Protein AF-X0ZCB0-F1 (afdb_monomer_lite)

Organism: NCBI:txid412755

pLDDT: mean 88.47, std 12.62, range [29.09, 98.62]

Structure (mmCIF, N/CA/C/O backbone):
data_AF-X0ZCB0-F1
#
_entry.id   AF-X0ZCB0-F1
#
loop_
_atom_site.group_PDB
_atom_site.id
_atom_site.type_symbol
_atom_site.label_atom_id
_atom_site.label_alt_id
_atom_site.label_comp_id
_atom_site.label_asym_id
_atom_site.label_entity_id
_atom_site.label_seq_id
_atom_site.pdbx_PDB_ins_code
_atom_site.Cartn_x
_atom_site.Cartn_y
_atom_site.Cartn_z
_atom_site.occupancy
_atom_site.B_iso_or_equiv
_atom_site.auth_seq_id
_atom_site.auth_comp_id
_atom_site.auth_asym_id
_atom_site.auth_atom_id
_atom_site.pdbx_PDB_model_num
ATOM 1 N N . ILE A 1 1 ? 33.841 8.230 -31.606 1.00 39.94 1 ILE A N 1
ATOM 2 C CA . ILE A 1 1 ? 32.464 7.698 -31.726 1.00 39.94 1 ILE A CA 1
ATOM 3 C C . ILE A 1 1 ? 32.276 6.811 -30.509 1.00 39.94 1 ILE A C 1
ATOM 5 O O . ILE A 1 1 ? 32.693 5.666 -30.517 1.00 39.94 1 ILE A O 1
ATOM 9 N N . PHE A 1 2 ? 31.880 7.430 -29.397 1.00 29.09 2 PHE A N 1
ATOM 10 C CA . PHE A 1 2 ? 31.634 6.731 -28.142 1.00 29.09 2 PHE A CA 1
ATOM 11 C C . PHE A 1 2 ? 30.199 6.195 -28.183 1.00 29.09 2 PHE A C 1
ATOM 13 O O . PHE A 1 2 ? 29.272 6.990 -28.336 1.00 29.09 2 PHE A O 1
ATOM 20 N N . ASP A 1 3 ? 30.027 4.885 -28.021 1.00 36.03 3 ASP A N 1
ATOM 21 C CA . ASP A 1 3 ? 28.736 4.211 -27.827 1.00 36.03 3 ASP A CA 1
ATOM 22 C C . ASP A 1 3 ? 28.142 4.541 -26.443 1.00 36.03 3 ASP A C 1
ATOM 24 O O . ASP A 1 3 ? 28.006 3.697 -25.560 1.00 36.03 3 ASP A O 1
ATOM 28 N N . PHE A 1 4 ? 27.778 5.808 -26.237 1.00 33.62 4 PHE A N 1
ATOM 29 C CA . PHE A 1 4 ? 27.155 6.311 -25.007 1.00 33.62 4 PHE A CA 1
ATOM 30 C C . PHE A 1 4 ? 25.646 6.027 -24.899 1.00 33.62 4 PHE A C 1
ATOM 32 O O . PHE A 1 4 ? 24.976 6.617 -24.057 1.00 33.62 4 PHE A O 1
ATOM 39 N N . LEU A 1 5 ? 25.076 5.130 -25.709 1.00 41.03 5 LEU A N 1
ATOM 40 C CA . LEU A 1 5 ? 23.630 4.862 -25.697 1.00 41.03 5 LEU A CA 1
ATOM 41 C C . LEU A 1 5 ? 23.271 3.387 -25.478 1.00 41.03 5 LEU A C 1
ATOM 43 O O . LEU A 1 5 ? 22.225 2.920 -25.924 1.00 41.03 5 LEU A O 1
ATOM 47 N N . ASN A 1 6 ? 24.057 2.687 -24.656 1.00 43.66 6 ASN A N 1
ATOM 48 C CA . ASN A 1 6 ? 23.500 1.641 -23.794 1.00 43.66 6 ASN A CA 1
ATOM 49 C C . ASN A 1 6 ? 22.683 2.318 -22.684 1.00 43.66 6 ASN A C 1
ATOM 51 O O . ASN A 1 6 ? 23.087 2.392 -21.525 1.00 43.66 6 ASN A O 1
ATOM 55 N N . VAL A 1 7 ? 21.532 2.870 -23.065 1.00 52.59 7 VAL A N 1
ATOM 56 C CA . VAL A 1 7 ? 20.532 3.409 -22.144 1.00 52.59 7 VAL A CA 1
ATOM 57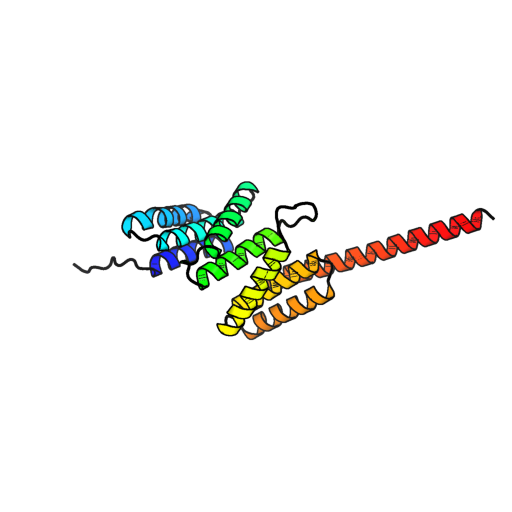 C C . VAL A 1 7 ? 19.879 2.201 -21.459 1.00 52.59 7 VAL A C 1
ATOM 59 O O . VAL A 1 7 ? 18.836 1.708 -21.873 1.00 52.59 7 VAL A O 1
ATOM 62 N N . GLY A 1 8 ? 20.609 1.618 -20.505 1.00 64.00 8 GLY A N 1
ATOM 63 C CA . GLY A 1 8 ? 20.270 0.364 -19.839 1.00 64.00 8 GLY A CA 1
ATOM 64 C C . GLY A 1 8 ? 19.096 0.492 -18.857 1.00 64.00 8 GLY A C 1
ATOM 65 O O . GLY A 1 8 ? 18.429 1.529 -18.813 1.00 64.00 8 GLY A O 1
ATOM 66 N N . PRO A 1 9 ? 18.868 -0.535 -18.014 1.00 68.12 9 PRO A N 1
ATOM 67 C CA . PRO A 1 9 ? 17.813 -0.556 -16.989 1.00 68.12 9 PRO A CA 1
ATOM 68 C C . PRO A 1 9 ? 17.713 0.732 -16.151 1.00 68.12 9 PRO A C 1
ATOM 70 O O . PRO A 1 9 ? 16.615 1.185 -15.841 1.00 68.12 9 PRO A O 1
ATOM 73 N N . ALA A 1 10 ? 18.849 1.396 -15.911 1.00 80.62 10 ALA A N 1
ATOM 74 C CA . ALA A 1 10 ? 18.939 2.652 -15.172 1.00 80.62 10 ALA A CA 1
ATOM 75 C C . ALA A 1 10 ? 18.070 3.797 -15.733 1.00 80.62 10 ALA A C 1
ATOM 77 O O . ALA A 1 10 ? 17.582 4.615 -14.958 1.00 80.62 10 ALA A O 1
ATOM 78 N N . HIS A 1 11 ? 17.845 3.876 -17.051 1.00 83.12 11 HIS A N 1
ATOM 79 C CA . HIS A 1 11 ? 16.983 4.923 -17.629 1.00 83.12 11 HIS A CA 1
ATOM 80 C C . HIS A 1 11 ? 15.511 4.693 -17.310 1.00 83.12 11 HIS A C 1
ATOM 82 O O . HIS A 1 11 ? 14.779 5.630 -17.001 1.00 83.12 11 HIS A O 1
ATOM 88 N N . PHE A 1 12 ? 15.087 3.430 -17.330 1.00 82.81 12 PHE A N 1
ATOM 89 C CA . PHE A 1 12 ? 13.731 3.046 -16.958 1.00 82.81 12 PHE A CA 1
ATOM 90 C C . PHE A 1 12 ? 13.485 3.288 -15.470 1.00 82.81 12 PHE A C 1
ATOM 92 O O . PHE A 1 12 ? 12.463 3.873 -15.110 1.00 82.81 12 PHE A O 1
ATOM 99 N N . ASP A 1 13 ? 14.446 2.909 -14.622 1.00 82.69 13 ASP A N 1
ATOM 100 C CA . ASP A 1 13 ? 14.399 3.180 -13.184 1.00 82.69 13 ASP A CA 1
ATOM 101 C C . ASP A 1 13 ? 14.341 4.692 -12.906 1.00 82.69 13 ASP A C 1
ATOM 103 O O . ASP A 1 13 ? 13.541 5.142 -12.083 1.00 82.69 13 ASP A O 1
ATOM 107 N N . ALA A 1 14 ? 15.126 5.495 -13.635 1.00 88.81 14 ALA A N 1
ATOM 108 C CA . ALA A 1 14 ? 15.127 6.949 -13.504 1.00 88.81 14 ALA A CA 1
ATOM 109 C C . ALA A 1 14 ? 13.779 7.569 -13.900 1.00 88.81 14 ALA A C 1
ATOM 111 O O . ALA A 1 14 ? 13.227 8.367 -13.140 1.00 88.81 14 ALA A O 1
ATOM 112 N N . LEU A 1 15 ? 13.214 7.193 -15.053 1.00 88.44 15 LEU A N 1
ATOM 113 C CA . LEU A 1 15 ? 11.910 7.695 -15.499 1.00 88.44 15 LEU A CA 1
ATOM 114 C C . LEU A 1 15 ? 10.782 7.287 -14.547 1.00 88.44 15 LEU A C 1
ATOM 116 O O . LEU A 1 15 ? 9.947 8.122 -14.195 1.00 88.44 15 LEU A O 1
ATOM 120 N N . LEU A 1 16 ? 10.777 6.035 -14.082 1.00 87.81 16 LEU A N 1
ATOM 121 C CA . LEU A 1 16 ? 9.817 5.571 -13.083 1.00 87.81 16 LEU A CA 1
ATOM 122 C C . LEU A 1 16 ? 9.949 6.375 -11.782 1.00 87.81 16 LEU A C 1
ATOM 124 O O . LEU A 1 16 ? 8.949 6.876 -11.266 1.00 87.81 16 LEU A O 1
ATOM 128 N N . GLY A 1 17 ? 11.174 6.561 -11.284 1.00 87.12 17 GLY A N 1
ATOM 129 C CA . GLY A 1 17 ? 11.448 7.354 -10.087 1.00 87.12 17 GLY A CA 1
ATOM 130 C C . GLY A 1 17 ? 10.999 8.812 -10.220 1.00 87.12 17 GLY A C 1
ATOM 131 O O . GLY A 1 17 ? 10.418 9.368 -9.283 1.00 87.12 17 GLY A O 1
ATOM 132 N N . LEU A 1 18 ? 11.194 9.423 -11.394 1.00 90.69 18 LEU A N 1
ATOM 133 C CA . LEU A 1 18 ? 10.714 10.773 -11.695 1.00 90.69 18 LEU A CA 1
ATOM 134 C C . LEU A 1 18 ? 9.188 10.849 -11.695 1.00 90.69 18 LEU A C 1
ATOM 136 O O . LEU A 1 18 ? 8.637 11.786 -11.122 1.00 90.69 18 LEU A O 1
ATOM 140 N N . ILE A 1 19 ? 8.498 9.874 -12.291 1.00 90.81 19 ILE A N 1
ATOM 141 C CA . ILE A 1 19 ? 7.029 9.827 -12.306 1.00 90.81 19 ILE A CA 1
ATOM 142 C C . ILE A 1 19 ? 6.480 9.703 -10.886 1.00 90.81 19 ILE A C 1
ATOM 144 O O . ILE A 1 19 ? 5.627 10.505 -10.502 1.00 90.81 19 ILE A O 1
ATOM 148 N N . VAL A 1 20 ? 6.997 8.753 -10.101 1.00 87.81 20 VAL A N 1
ATOM 149 C CA . VAL A 1 20 ? 6.594 8.551 -8.700 1.00 87.81 20 VAL A CA 1
ATOM 150 C C . VAL A 1 20 ? 6.813 9.834 -7.900 1.00 87.81 20 VAL A C 1
ATOM 152 O O . VAL A 1 20 ? 5.877 10.346 -7.292 1.00 87.81 20 VAL A O 1
ATOM 155 N N . SER A 1 21 ? 7.999 10.438 -8.011 1.00 88.31 21 SER A N 1
ATOM 156 C CA . SER A 1 21 ? 8.316 11.698 -7.330 1.00 88.31 21 SER A CA 1
ATOM 157 C C . SER A 1 21 ? 7.391 12.838 -7.767 1.00 88.31 21 SER A C 1
ATOM 159 O O . SER A 1 21 ? 6.893 13.600 -6.943 1.00 88.31 21 SER A O 1
ATOM 161 N N . CYS A 1 22 ? 7.130 12.981 -9.068 1.00 89.56 22 CYS A N 1
ATOM 162 C CA . CYS A 1 22 ? 6.216 13.996 -9.584 1.00 89.56 22 CYS A CA 1
ATOM 163 C C . CYS A 1 22 ? 4.804 13.835 -9.013 1.00 89.56 22 CYS A C 1
ATOM 165 O O . CYS A 1 22 ? 4.173 14.839 -8.686 1.00 89.56 22 CYS A O 1
ATOM 167 N N . ILE A 1 23 ? 4.321 12.602 -8.869 1.00 87.44 23 ILE A N 1
ATOM 168 C CA . ILE A 1 23 ? 3.016 12.305 -8.273 1.00 87.44 23 ILE A CA 1
ATOM 169 C C . ILE A 1 23 ? 3.018 12.655 -6.782 1.00 87.44 23 ILE A C 1
ATOM 171 O O . ILE A 1 23 ? 2.164 13.431 -6.347 1.00 87.44 23 ILE A O 1
ATOM 175 N N . ASP A 1 24 ? 4.018 12.190 -6.032 1.00 82.00 24 ASP A N 1
ATOM 176 C CA . ASP A 1 24 ? 4.146 12.432 -4.590 1.00 82.00 24 ASP A CA 1
ATOM 177 C C . ASP A 1 24 ? 4.235 13.929 -4.255 1.00 82.00 24 ASP A C 1
ATOM 179 O O . ASP A 1 24 ? 3.618 14.411 -3.302 1.00 82.00 24 ASP A O 1
ATOM 183 N N . PHE A 1 25 ? 4.938 14.700 -5.090 1.00 86.44 25 PHE A N 1
ATOM 184 C CA . PHE A 1 25 ? 5.071 16.152 -4.948 1.00 86.44 25 PHE A CA 1
ATOM 185 C C . PHE A 1 25 ? 3.994 16.957 -5.692 1.00 86.44 25 PHE A C 1
ATOM 187 O O . PHE A 1 25 ? 4.103 18.183 -5.770 1.00 86.44 25 PHE A O 1
ATOM 194 N N . LYS A 1 26 ? 2.958 16.308 -6.245 1.00 85.38 26 LYS A N 1
ATOM 195 C CA . LYS A 1 26 ? 1.852 16.945 -6.991 1.00 85.38 26 LYS A CA 1
ATOM 196 C C . LYS A 1 26 ? 2.309 17.828 -8.171 1.00 85.38 26 LYS A C 1
ATOM 198 O O . LYS A 1 26 ? 1.632 18.784 -8.546 1.00 85.38 26 LYS A O 1
ATOM 203 N N . LYS A 1 27 ? 3.447 17.504 -8.790 1.00 85.38 27 LYS A N 1
ATOM 204 C CA . LYS A 1 27 ? 4.012 18.176 -9.973 1.00 85.38 27 LYS A CA 1
ATOM 205 C C . LYS A 1 27 ? 3.544 17.475 -11.249 1.00 85.38 27 LYS A C 1
ATOM 207 O O . LYS A 1 27 ? 4.235 16.621 -11.798 1.00 85.38 27 LYS A O 1
ATOM 212 N N . THR A 1 28 ? 2.359 17.835 -11.734 1.00 81.00 28 THR A N 1
ATOM 213 C CA . THR A 1 28 ? 1.653 17.068 -12.776 1.00 81.00 28 THR A CA 1
ATOM 214 C C . THR A 1 28 ? 2.086 17.350 -14.216 1.00 81.00 28 THR A C 1
ATOM 216 O O . THR A 1 28 ? 1.836 16.524 -15.093 1.00 81.00 28 THR A O 1
ATOM 219 N N . SER A 1 29 ? 2.762 18.472 -14.483 1.00 85.00 29 SER A N 1
ATOM 220 C CA . SER A 1 29 ? 3.011 18.958 -15.851 1.00 85.00 29 SER A CA 1
ATOM 221 C C . SER A 1 29 ? 3.910 18.059 -16.706 1.00 85.00 29 SER A C 1
ATOM 223 O O . SER A 1 29 ? 3.808 18.102 -17.927 1.00 85.00 29 SER A O 1
ATOM 225 N N . LYS A 1 30 ? 4.763 17.228 -16.091 1.00 87.38 30 LYS A N 1
ATOM 226 C CA . LYS A 1 30 ? 5.727 16.368 -16.807 1.00 87.38 30 LYS A CA 1
ATOM 227 C C . LYS A 1 30 ? 5.379 14.879 -16.816 1.00 87.38 30 LYS A C 1
ATOM 229 O O . LYS A 1 30 ? 5.999 14.124 -17.556 1.00 87.38 30 LYS A O 1
ATOM 234 N N . ILE A 1 31 ? 4.378 14.447 -16.044 1.00 90.75 31 ILE A N 1
ATOM 235 C CA . ILE A 1 31 ? 4.067 13.015 -15.881 1.00 90.75 31 ILE A CA 1
ATOM 236 C C . ILE A 1 31 ? 3.703 12.375 -17.223 1.00 90.75 31 ILE A C 1
ATOM 238 O O . ILE A 1 31 ? 4.210 11.309 -17.551 1.00 90.75 31 ILE A O 1
ATOM 242 N N . ARG A 1 32 ? 2.870 13.048 -18.027 1.00 89.25 32 ARG A N 1
ATOM 243 C CA . ARG A 1 32 ? 2.476 12.551 -19.355 1.00 89.25 32 ARG A CA 1
ATOM 244 C C . ARG A 1 32 ? 3.666 12.429 -20.300 1.00 89.25 32 ARG A C 1
ATOM 246 O O . ARG A 1 32 ? 3.757 11.447 -21.022 1.00 89.25 32 ARG A O 1
ATOM 253 N N . THR A 1 33 ? 4.590 13.389 -20.266 1.00 92.00 33 THR A N 1
ATOM 254 C CA . THR A 1 33 ? 5.820 13.337 -21.064 1.00 92.00 33 THR A CA 1
ATOM 255 C C . THR A 1 33 ? 6.648 12.107 -20.706 1.00 92.00 33 THR A C 1
ATOM 257 O O . THR A 1 33 ? 7.019 11.354 -21.599 1.00 92.00 33 THR A O 1
ATOM 260 N N . TYR A 1 34 ? 6.872 11.857 -19.413 1.00 92.06 34 TYR A N 1
ATOM 261 C CA . TYR A 1 34 ? 7.646 10.698 -18.959 1.00 92.06 34 TYR A CA 1
ATOM 262 C C . TYR A 1 34 ? 6.937 9.362 -19.218 1.00 92.06 34 TYR A C 1
ATOM 264 O O . TYR A 1 34 ? 7.590 8.388 -19.582 1.00 92.06 34 TYR A O 1
ATOM 272 N N . LEU A 1 35 ? 5.608 9.306 -19.082 1.00 90.81 35 LEU A N 1
ATOM 273 C CA . LEU A 1 35 ? 4.823 8.117 -19.431 1.00 90.81 35 LEU A CA 1
ATOM 274 C C . LEU A 1 35 ? 4.915 7.799 -20.924 1.00 90.81 35 LEU A C 1
ATOM 276 O O . LEU A 1 35 ? 5.165 6.651 -21.277 1.00 90.81 35 LEU A O 1
ATOM 280 N N . ASN A 1 36 ? 4.770 8.810 -21.785 1.00 91.00 36 ASN A N 1
ATOM 281 C CA . ASN A 1 36 ? 4.911 8.642 -23.230 1.00 91.00 36 ASN A CA 1
ATOM 282 C C . ASN A 1 36 ? 6.329 8.197 -23.600 1.00 91.00 36 ASN A C 1
ATOM 284 O O . ASN A 1 36 ? 6.507 7.398 -24.515 1.00 91.00 36 ASN A O 1
ATOM 288 N N . GLU A 1 37 ? 7.350 8.702 -22.907 1.00 90.00 37 GLU A N 1
ATOM 289 C CA . GLU A 1 37 ? 8.721 8.240 -23.110 1.00 90.00 37 GLU A CA 1
ATOM 290 C C . GLU A 1 37 ? 8.852 6.755 -22.744 1.00 90.00 37 GLU A C 1
ATOM 292 O O . GLU A 1 37 ? 9.282 5.970 -23.586 1.00 90.00 37 GLU A O 1
ATOM 297 N N . LEU A 1 38 ? 8.389 6.348 -21.554 1.00 88.00 38 LEU A N 1
ATOM 298 C CA . LEU A 1 38 ? 8.389 4.945 -21.117 1.00 88.00 38 LEU A CA 1
ATOM 299 C C . LEU A 1 38 ? 7.639 4.011 -22.076 1.00 88.00 38 LEU A C 1
ATOM 301 O O . LEU A 1 38 ? 8.108 2.904 -22.325 1.00 88.00 38 LEU A O 1
ATOM 305 N N . GLU A 1 39 ? 6.504 4.446 -22.622 1.00 89.62 39 GLU A N 1
ATOM 306 C CA . GLU A 1 39 ? 5.685 3.655 -23.550 1.00 89.62 39 GLU A CA 1
ATOM 307 C C . GLU A 1 39 ? 6.404 3.353 -24.868 1.00 89.62 39 GLU A C 1
ATOM 309 O O . GLU A 1 39 ? 6.255 2.271 -25.433 1.00 89.62 39 GLU A O 1
ATOM 314 N N . ASN A 1 40 ? 7.215 4.297 -25.349 1.00 86.69 40 ASN A N 1
ATOM 315 C CA . ASN A 1 40 ? 7.888 4.195 -26.643 1.00 86.69 40 ASN A CA 1
ATOM 316 C C . ASN A 1 40 ? 9.275 3.538 -26.558 1.00 86.69 40 ASN A C 1
ATOM 318 O O . ASN A 1 40 ? 9.882 3.229 -27.586 1.00 86.69 40 ASN A O 1
ATOM 322 N N . LEU A 1 41 ? 9.803 3.305 -25.354 1.00 81.00 41 LEU A N 1
ATOM 323 C CA . LEU A 1 41 ? 11.110 2.673 -25.168 1.00 81.00 41 LEU A CA 1
ATOM 324 C C . LEU A 1 41 ? 11.164 1.188 -25.583 1.00 81.00 41 LEU A C 1
ATOM 326 O O . LEU A 1 41 ? 12.154 0.818 -26.213 1.00 81.00 41 LEU A O 1
ATOM 330 N N . PRO A 1 42 ? 10.166 0.318 -25.317 1.00 71.75 42 PRO A N 1
ATOM 331 C CA . PRO A 1 42 ? 10.225 -1.098 -25.696 1.00 71.75 42 PRO A CA 1
ATOM 332 C C . PRO A 1 42 ? 10.454 -1.341 -27.194 1.00 71.75 42 PRO A C 1
ATOM 334 O O . PRO A 1 42 ? 11.155 -2.289 -27.546 1.00 71.75 42 PRO A O 1
ATOM 337 N N . GLN A 1 43 ? 9.956 -0.454 -28.069 1.00 68.25 43 GLN A N 1
ATOM 338 C CA . GLN A 1 43 ? 10.194 -0.514 -29.521 1.00 68.25 43 GLN A CA 1
ATOM 339 C C . GLN A 1 43 ? 11.686 -0.442 -29.884 1.00 68.25 43 GLN A C 1
ATOM 341 O O . GLN A 1 43 ? 12.084 -0.901 -30.950 1.00 68.25 43 GLN A O 1
ATOM 346 N N . LYS A 1 44 ? 12.518 0.113 -28.998 1.00 61.69 44 LYS A N 1
ATOM 347 C CA . LYS A 1 44 ? 13.960 0.285 -29.205 1.00 61.69 44 LYS A CA 1
ATOM 348 C C . LYS A 1 44 ? 14.805 -0.866 -28.650 1.00 61.69 44 LYS A C 1
ATOM 350 O O . LYS A 1 44 ? 15.973 -0.961 -29.009 1.00 61.69 44 LYS A O 1
ATOM 355 N N . TYR A 1 45 ? 14.249 -1.721 -27.786 1.00 66.19 45 TYR A N 1
ATOM 356 C CA . TYR A 1 45 ? 15.037 -2.655 -26.964 1.00 66.19 45 TYR A CA 1
ATOM 357 C C . TYR A 1 45 ? 14.491 -4.097 -26.912 1.00 66.19 45 TYR A C 1
ATOM 359 O O . TYR A 1 45 ? 15.006 -4.906 -26.141 1.00 66.19 45 TYR A O 1
ATOM 367 N N . SER A 1 46 ? 13.465 -4.431 -27.709 1.00 58.75 46 SER A N 1
ATOM 368 C CA . SER A 1 46 ? 12.988 -5.802 -27.994 1.00 58.75 46 SER A CA 1
ATOM 369 C C . SER A 1 46 ? 12.881 -6.746 -26.784 1.00 58.75 46 SER A C 1
ATOM 371 O O . SER A 1 46 ? 13.207 -7.928 -26.887 1.00 58.75 46 SER A O 1
ATOM 373 N N . SER A 1 47 ? 12.440 -6.259 -25.617 1.00 66.38 47 SER A N 1
ATOM 374 C CA . SER A 1 47 ? 12.279 -7.112 -24.435 1.00 66.38 47 SER A CA 1
ATOM 375 C C . SER A 1 47 ? 10.980 -6.849 -23.676 1.00 66.38 47 SER A C 1
ATOM 377 O O . SER A 1 47 ? 10.657 -5.722 -23.300 1.00 66.38 47 SER A O 1
ATOM 379 N N . ASN A 1 48 ? 10.254 -7.935 -23.389 1.00 67.69 48 ASN A N 1
ATOM 380 C CA . ASN A 1 48 ? 9.005 -7.918 -22.619 1.00 67.69 48 ASN A CA 1
ATOM 381 C C . ASN A 1 48 ? 9.190 -7.344 -21.202 1.00 67.69 48 ASN A C 1
ATOM 383 O O . ASN A 1 48 ? 8.253 -6.781 -20.642 1.00 67.69 48 ASN A O 1
ATOM 387 N N . LYS A 1 49 ? 10.412 -7.406 -20.649 1.00 65.88 49 LYS A N 1
ATOM 388 C CA . LYS A 1 49 ? 10.764 -6.836 -19.337 1.00 65.88 49 LYS A CA 1
ATOM 389 C C . LYS A 1 49 ? 10.526 -5.325 -19.248 1.00 65.88 49 LYS A C 1
ATOM 391 O O . LYS A 1 49 ? 10.193 -4.818 -18.180 1.00 65.88 49 LYS A O 1
ATOM 396 N N . LEU A 1 50 ? 10.661 -4.604 -20.359 1.00 69.88 50 LEU A N 1
ATOM 397 C CA . LEU A 1 50 ? 10.510 -3.145 -20.387 1.00 69.88 50 LEU A CA 1
ATOM 398 C C . LEU A 1 50 ? 9.049 -2.700 -20.322 1.00 69.88 50 LEU A C 1
ATOM 400 O O . LEU A 1 50 ? 8.761 -1.579 -19.906 1.00 69.88 50 LEU A O 1
ATOM 404 N N . ASN A 1 51 ? 8.122 -3.602 -20.641 1.00 82.00 51 ASN A N 1
ATOM 405 C CA . ASN A 1 51 ? 6.694 -3.338 -20.546 1.00 82.00 51 ASN A CA 1
ATOM 406 C C . ASN A 1 51 ? 6.254 -3.117 -19.084 1.00 82.00 51 ASN A C 1
ATOM 408 O O . ASN A 1 51 ? 5.376 -2.299 -18.817 1.00 82.00 51 ASN A O 1
ATOM 412 N N . TYR A 1 52 ? 6.899 -3.771 -18.108 1.00 87.81 52 TYR A N 1
ATOM 413 C CA . TYR A 1 52 ? 6.507 -3.631 -16.700 1.00 87.81 52 TYR A CA 1
ATOM 414 C C . TYR A 1 52 ? 6.805 -2.245 -16.131 1.00 87.81 52 TYR A C 1
ATOM 416 O O . TYR A 1 52 ? 6.032 -1.759 -15.315 1.00 87.81 52 TYR A O 1
ATOM 424 N N . TYR A 1 53 ? 7.870 -1.575 -16.579 1.00 88.31 53 TYR A N 1
ATOM 425 C CA . TYR A 1 53 ? 8.168 -0.206 -16.145 1.00 88.31 53 TYR A CA 1
ATOM 426 C C . TYR A 1 53 ? 7.054 0.761 -16.530 1.00 88.31 53 TYR A C 1
ATOM 428 O O . TYR A 1 53 ? 6.569 1.520 -15.689 1.00 88.31 53 TYR A O 1
ATOM 436 N N . TYR A 1 54 ? 6.606 0.677 -17.783 1.00 91.06 54 TYR A N 1
ATOM 437 C CA . TYR A 1 54 ? 5.464 1.446 -18.251 1.00 91.06 54 TYR A CA 1
ATOM 438 C C . TYR A 1 54 ? 4.192 1.078 -17.481 1.00 91.06 54 TYR A C 1
ATOM 440 O O . TYR A 1 54 ? 3.519 1.972 -16.971 1.00 91.06 54 TYR A O 1
ATOM 448 N N . LYS A 1 55 ? 3.885 -0.219 -17.321 1.00 93.69 55 LYS A N 1
ATOM 449 C CA . LYS A 1 55 ? 2.693 -0.666 -16.579 1.00 93.69 55 LYS A CA 1
ATOM 450 C C . LYS A 1 55 ? 2.688 -0.177 -15.134 1.00 93.69 55 LYS A C 1
ATOM 452 O O . LYS A 1 55 ? 1.670 0.342 -14.691 1.00 93.69 55 LYS A O 1
ATOM 457 N N . ILE A 1 56 ? 3.812 -0.276 -14.421 1.00 94.44 56 ILE A N 1
ATOM 458 C CA . ILE A 1 56 ? 3.950 0.212 -13.042 1.00 94.44 56 ILE A CA 1
ATOM 459 C C . ILE A 1 56 ? 3.727 1.723 -13.000 1.00 94.44 56 ILE A C 1
ATOM 461 O O . ILE A 1 56 ? 2.920 2.197 -12.202 1.00 94.44 56 ILE A O 1
ATOM 465 N N . ALA A 1 57 ? 4.408 2.481 -13.863 1.00 93.75 57 ALA A N 1
ATOM 466 C CA . ALA A 1 57 ? 4.283 3.934 -13.897 1.00 93.75 57 ALA A CA 1
ATOM 467 C C . ALA A 1 57 ? 2.846 4.374 -14.216 1.00 93.75 57 ALA A C 1
ATOM 469 O O . ALA A 1 57 ? 2.296 5.251 -13.546 1.00 93.75 57 ALA A O 1
ATOM 470 N N . LYS A 1 58 ? 2.215 3.731 -15.204 1.00 95.12 58 LYS A N 1
ATOM 471 C CA . LYS A 1 58 ? 0.828 3.975 -15.603 1.00 95.12 58 LYS A CA 1
ATOM 472 C C . LYS A 1 58 ? -0.140 3.633 -14.477 1.00 95.12 58 LYS A C 1
ATOM 474 O O . LYS A 1 58 ? -0.962 4.472 -14.126 1.00 95.12 58 LYS A O 1
ATOM 479 N N . ALA A 1 59 ? -0.017 2.455 -13.871 1.00 97.06 59 ALA A N 1
ATOM 480 C CA . ALA A 1 59 ? -0.854 2.040 -12.750 1.00 97.06 59 ALA A CA 1
ATOM 481 C C . ALA A 1 59 ? -0.720 3.004 -11.565 1.00 97.06 59 ALA A C 1
ATOM 483 O O . ALA A 1 59 ? -1.714 3.424 -10.977 1.00 97.06 59 ALA A O 1
ATOM 484 N N . TYR A 1 60 ? 0.505 3.427 -11.249 1.00 95.44 60 TYR A N 1
ATOM 485 C CA . TYR A 1 60 ? 0.758 4.364 -10.161 1.00 95.44 60 TYR A CA 1
ATOM 486 C C . TYR A 1 60 ? 0.173 5.755 -10.435 1.00 95.44 60 TYR A C 1
ATOM 488 O O . TYR A 1 60 ? -0.401 6.372 -9.536 1.00 95.44 60 TYR A O 1
ATOM 496 N N . TYR A 1 61 ? 0.249 6.229 -11.681 1.00 94.94 61 TYR A N 1
ATOM 497 C CA . TYR A 1 61 ? -0.430 7.449 -12.118 1.00 94.94 61 TYR A CA 1
ATOM 498 C C . TYR A 1 61 ? -1.954 7.335 -11.984 1.00 94.94 61 TYR A C 1
ATOM 500 O O . TYR A 1 61 ? -2.581 8.181 -11.344 1.00 94.94 61 TYR A O 1
ATOM 508 N N . LEU A 1 62 ? -2.538 6.267 -12.528 1.00 95.62 62 LEU A N 1
ATOM 509 C CA . LEU A 1 62 ? -3.980 6.022 -12.526 1.00 95.62 62 LEU A CA 1
ATOM 510 C C . LEU A 1 62 ? -4.549 5.868 -11.104 1.00 95.62 62 LEU A C 1
ATOM 512 O O . LEU A 1 62 ? -5.604 6.420 -10.802 1.00 95.62 62 LEU A O 1
ATOM 516 N N . LYS A 1 63 ? -3.810 5.235 -10.184 1.00 95.25 63 LYS A N 1
ATOM 517 C CA . LYS A 1 63 ? -4.167 5.113 -8.757 1.00 95.25 63 LYS A CA 1
ATOM 518 C C . LYS A 1 63 ? -4.421 6.464 -8.072 1.00 95.25 63 LYS A C 1
ATOM 520 O O . LYS A 1 63 ? -5.188 6.539 -7.111 1.00 95.25 63 LYS A O 1
ATOM 525 N N . HIS A 1 64 ? -3.755 7.520 -8.533 1.00 93.00 64 HIS A N 1
ATOM 526 C CA . HIS A 1 64 ? -3.885 8.874 -7.991 1.00 93.00 64 HIS A CA 1
ATOM 527 C C . HIS A 1 64 ? -4.915 9.729 -8.744 1.00 93.00 64 HIS A C 1
ATOM 529 O O . HIS A 1 64 ? -5.096 10.905 -8.416 1.00 93.00 64 HIS A O 1
ATOM 535 N N . SER A 1 65 ? -5.602 9.154 -9.735 1.00 91.50 65 SER A N 1
ATOM 536 C CA . SER A 1 65 ? -6.735 9.786 -10.403 1.00 91.50 65 SER A CA 1
ATOM 537 C C . SER A 1 65 ? -7.937 9.927 -9.461 1.00 91.50 65 SER A C 1
ATOM 539 O O . SER A 1 65 ? -8.033 9.285 -8.414 1.00 91.50 65 SER A O 1
ATOM 541 N N . LYS A 1 66 ? -8.874 10.794 -9.851 1.00 91.00 66 LYS A N 1
ATOM 542 C CA . LYS A 1 66 ? -10.197 10.911 -9.220 1.00 91.00 66 LYS A CA 1
ATOM 543 C C . LYS A 1 66 ? -11.238 9.986 -9.863 1.00 91.00 66 LYS A C 1
ATOM 545 O O . LYS A 1 66 ? -12.324 9.846 -9.316 1.00 91.00 66 LYS A O 1
ATOM 550 N N . SER A 1 67 ? -10.942 9.422 -11.034 1.00 94.12 67 SER A N 1
ATOM 551 C CA . SER A 1 67 ? -11.855 8.548 -11.773 1.00 94.12 67 SER A CA 1
ATOM 552 C C . SER A 1 67 ? -11.842 7.138 -11.183 1.00 94.12 67 SER A C 1
ATOM 554 O O . SER A 1 67 ? -10.783 6.519 -11.091 1.00 94.12 67 SER A O 1
ATOM 556 N N . ASN A 1 68 ? -13.016 6.602 -10.841 1.00 90.81 68 ASN A N 1
ATOM 557 C CA . ASN A 1 68 ? -13.146 5.208 -10.399 1.00 90.81 68 ASN A CA 1
ATOM 558 C C . ASN A 1 68 ? -12.709 4.219 -11.491 1.00 90.81 68 ASN A C 1
ATOM 560 O O . ASN A 1 68 ? -12.150 3.175 -11.168 1.00 90.81 68 ASN A O 1
ATOM 564 N N . GLY A 1 69 ? -12.919 4.564 -12.769 1.00 93.88 69 GLY A N 1
ATOM 565 C CA . GLY A 1 69 ? -12.443 3.763 -13.900 1.00 93.88 69 GLY A CA 1
ATOM 566 C C . GLY A 1 69 ? -10.918 3.666 -13.919 1.00 93.88 69 GLY A C 1
ATOM 567 O O . GLY A 1 69 ? -10.375 2.568 -13.938 1.00 93.88 69 GLY A O 1
ATOM 568 N N . ASP A 1 70 ? -10.228 4.800 -13.774 1.00 95.38 70 ASP A N 1
ATOM 569 C CA . ASP A 1 70 ? -8.760 4.831 -13.730 1.00 95.38 70 ASP A CA 1
ATOM 570 C C . ASP A 1 70 ? -8.223 4.029 -12.534 1.00 95.38 70 ASP A C 1
ATOM 572 O O . ASP A 1 70 ? -7.242 3.299 -12.649 1.00 95.38 70 ASP A O 1
ATOM 576 N N . ILE A 1 71 ? -8.870 4.130 -11.370 1.00 94.56 71 ILE A N 1
ATOM 577 C CA . ILE A 1 71 ? -8.473 3.372 -10.177 1.00 94.56 71 ILE A CA 1
ATOM 578 C C . ILE A 1 71 ? -8.658 1.861 -10.397 1.00 94.56 71 ILE A C 1
ATOM 580 O O . ILE A 1 71 ? -7.798 1.075 -9.989 1.00 94.56 71 ILE A O 1
ATOM 584 N N . ALA A 1 72 ? -9.742 1.445 -11.058 1.00 93.62 72 ALA A N 1
ATOM 585 C CA . ALA A 1 72 ? -9.964 0.047 -11.420 1.00 93.62 72 ALA A CA 1
ATOM 586 C C . ALA A 1 72 ? -8.902 -0.455 -12.415 1.00 93.62 72 ALA A C 1
ATOM 588 O O . ALA A 1 72 ? -8.355 -1.544 -12.230 1.00 93.62 72 ALA A O 1
ATOM 589 N N . ASP A 1 73 ? -8.537 0.362 -13.404 1.00 96.12 73 ASP A N 1
ATOM 590 C CA . ASP A 1 73 ? -7.463 0.052 -14.351 1.00 96.12 73 ASP A CA 1
ATOM 591 C C . ASP A 1 73 ? -6.104 -0.062 -13.651 1.00 96.12 73 ASP A C 1
ATOM 593 O O . ASP A 1 73 ? -5.340 -0.994 -13.912 1.00 96.12 73 ASP A O 1
ATOM 597 N N . ALA A 1 74 ? -5.810 0.836 -12.704 1.00 96.81 74 ALA A N 1
ATOM 598 C CA . ALA A 1 74 ? -4.611 0.760 -11.875 1.00 96.81 74 ALA A CA 1
ATOM 599 C C . ALA A 1 74 ? -4.540 -0.563 -11.106 1.00 96.81 74 ALA A C 1
ATOM 601 O O . ALA A 1 74 ? -3.496 -1.217 -11.093 1.00 96.81 74 ALA A O 1
ATOM 602 N N . ARG A 1 75 ? -5.654 -0.971 -10.486 1.00 95.50 75 ARG A N 1
ATOM 603 C CA . ARG A 1 75 ? -5.761 -2.239 -9.755 1.00 95.50 75 ARG A CA 1
ATOM 604 C C . ARG A 1 75 ? -5.453 -3.426 -10.665 1.00 95.50 75 ARG A C 1
ATOM 606 O O . ARG A 1 75 ? -4.634 -4.264 -10.299 1.00 95.50 75 ARG A O 1
ATOM 613 N N . ASN A 1 76 ? -6.069 -3.4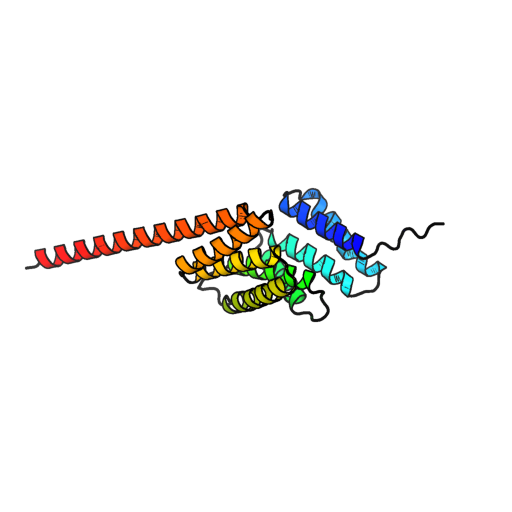71 -11.845 1.00 96.00 76 ASN A N 1
ATOM 614 C CA . ASN A 1 76 ? -5.883 -4.560 -12.805 1.00 96.00 76 ASN A CA 1
ATOM 615 C C . ASN A 1 76 ? -4.432 -4.642 -13.295 1.00 96.00 76 ASN A C 1
ATOM 617 O O . ASN A 1 76 ? -3.864 -5.729 -13.341 1.00 96.00 76 ASN A O 1
ATOM 621 N N . LEU A 1 77 ? -3.807 -3.497 -13.585 1.00 97.00 77 LEU A N 1
ATOM 622 C CA . LEU A 1 77 ? -2.397 -3.447 -13.973 1.00 97.00 77 LEU A CA 1
ATOM 623 C C . LEU A 1 77 ? -1.480 -3.945 -12.851 1.00 97.00 77 LEU A C 1
ATOM 625 O O . LEU A 1 77 ? -0.584 -4.743 -13.111 1.00 97.00 77 LEU A O 1
ATOM 629 N N . PHE A 1 78 ? -1.692 -3.514 -11.602 1.00 97.31 78 PHE A N 1
ATOM 630 C CA . PHE A 1 78 ? -0.893 -4.017 -10.481 1.00 97.31 78 PHE A CA 1
ATOM 631 C C . PHE A 1 78 ? -1.070 -5.522 -10.277 1.00 97.31 78 PHE A C 1
ATOM 633 O O . PHE A 1 78 ? -0.074 -6.203 -10.037 1.00 97.31 78 PHE A O 1
ATOM 640 N N . LYS A 1 79 ? -2.297 -6.034 -10.428 1.00 96.31 79 LYS A N 1
ATOM 641 C CA . LYS A 1 79 ? -2.590 -7.468 -10.368 1.00 96.31 79 LYS A CA 1
ATOM 642 C C . LYS A 1 79 ? -1.824 -8.257 -11.419 1.00 96.31 79 LYS A C 1
ATOM 644 O O . LYS A 1 79 ? -1.066 -9.156 -11.069 1.00 96.31 79 LYS A O 1
ATOM 649 N N . GLU A 1 80 ? -1.913 -7.825 -12.673 1.00 95.94 80 GLU A N 1
ATOM 650 C CA . GLU A 1 80 ? -1.163 -8.425 -13.776 1.00 95.94 80 GLU A CA 1
ATOM 651 C C . GLU A 1 80 ? 0.349 -8.472 -13.481 1.00 95.94 80 GLU A C 1
ATOM 653 O O . GLU A 1 80 ? 1.003 -9.487 -13.710 1.00 95.94 80 GLU A O 1
ATOM 658 N N . ILE A 1 81 ? 0.912 -7.390 -12.928 1.00 95.44 81 ILE A N 1
ATOM 659 C CA . ILE A 1 81 ? 2.346 -7.305 -12.622 1.00 95.44 81 ILE A CA 1
ATOM 660 C C . ILE A 1 81 ? 2.764 -8.316 -11.547 1.00 95.44 81 ILE A C 1
ATOM 662 O O . ILE A 1 81 ? 3.821 -8.933 -11.684 1.00 95.44 81 ILE A O 1
ATOM 666 N N . PHE A 1 82 ? 2.007 -8.467 -10.453 1.00 95.81 82 PHE A N 1
ATOM 667 C CA . PHE A 1 82 ? 2.442 -9.364 -9.378 1.00 95.81 82 PHE A CA 1
ATOM 668 C C . PHE A 1 82 ? 2.133 -10.841 -9.645 1.00 95.81 82 PHE A C 1
ATOM 670 O O . PHE A 1 82 ? 2.833 -11.697 -9.100 1.00 95.81 82 PHE A O 1
ATOM 677 N N . GLU A 1 83 ? 1.136 -11.142 -10.481 1.00 95.38 83 GLU A N 1
ATOM 678 C CA . GLU A 1 83 ? 0.801 -12.511 -10.893 1.00 95.38 83 GLU A CA 1
ATOM 679 C C . GLU A 1 83 ? 1.786 -13.074 -11.931 1.00 95.38 83 GLU A C 1
ATOM 681 O O . GLU A 1 83 ? 1.982 -14.287 -12.006 1.00 95.38 83 GLU A O 1
ATOM 686 N N . ASP A 1 84 ? 2.471 -12.218 -12.694 1.00 94.06 84 ASP A N 1
ATOM 687 C CA . ASP A 1 84 ? 3.435 -12.658 -13.702 1.00 94.06 84 ASP A CA 1
ATOM 688 C C . ASP A 1 84 ? 4.728 -13.200 -13.069 1.00 94.06 84 ASP A C 1
ATOM 690 O O . ASP A 1 84 ? 5.507 -12.482 -12.437 1.00 94.06 84 ASP A O 1
ATOM 694 N N . SER A 1 85 ? 5.014 -14.490 -13.270 1.00 91.44 85 SER A N 1
ATOM 695 C CA . SER A 1 85 ? 6.199 -15.167 -12.729 1.00 91.44 85 SER A CA 1
ATOM 696 C C . SER A 1 85 ? 7.530 -14.534 -13.153 1.00 91.44 85 SER A C 1
ATOM 698 O O . SER A 1 85 ? 8.499 -14.649 -12.407 1.00 91.44 85 SER A O 1
ATOM 700 N N . ASN A 1 86 ? 7.575 -13.837 -14.291 1.00 90.00 86 ASN A N 1
ATOM 701 C CA . ASN A 1 86 ? 8.793 -13.263 -14.868 1.00 90.00 86 ASN A CA 1
ATOM 702 C C . ASN A 1 86 ? 9.154 -11.881 -14.307 1.00 90.00 86 ASN A C 1
ATOM 704 O O . ASN A 1 86 ? 10.233 -11.362 -14.607 1.00 90.00 86 ASN A O 1
ATOM 708 N N . VAL A 1 87 ? 8.266 -11.269 -13.518 1.00 89.75 87 VAL A N 1
ATOM 709 C CA . VAL A 1 87 ? 8.525 -9.965 -12.905 1.00 89.75 87 VAL A CA 1
ATOM 710 C C . VAL A 1 87 ? 9.453 -10.117 -11.700 1.00 89.75 87 VAL A C 1
ATOM 712 O O . VAL A 1 87 ? 9.267 -10.985 -10.846 1.00 89.75 87 VAL A O 1
ATOM 715 N N . GLU A 1 88 ? 10.452 -9.239 -11.631 1.00 89.44 88 GLU A N 1
ATOM 716 C CA . GLU A 1 88 ? 11.425 -9.175 -10.538 1.00 89.44 88 GLU A CA 1
ATOM 717 C C . GLU A 1 88 ? 10.757 -8.882 -9.189 1.00 89.44 88 GLU A C 1
ATOM 719 O O . GLU A 1 88 ? 9.741 -8.185 -9.101 1.00 89.44 88 GLU A O 1
ATOM 724 N N . PHE A 1 89 ? 11.347 -9.415 -8.122 1.00 89.75 89 PHE A N 1
ATOM 725 C CA . PHE A 1 89 ? 10.758 -9.426 -6.787 1.00 89.75 89 PHE A CA 1
ATOM 726 C C . PHE A 1 89 ? 10.420 -8.022 -6.256 1.00 89.75 89 PHE A C 1
ATOM 728 O O . PHE A 1 89 ? 9.352 -7.817 -5.676 1.00 89.75 89 PHE A O 1
ATOM 735 N N . GLU A 1 90 ? 11.281 -7.032 -6.489 1.00 89.94 90 GLU A N 1
ATOM 736 C CA . GLU A 1 90 ? 11.081 -5.647 -6.056 1.00 89.94 90 GLU A CA 1
ATOM 737 C C . GLU A 1 90 ? 9.862 -5.020 -6.741 1.00 89.94 90 GLU A C 1
ATOM 739 O O . GLU A 1 90 ? 9.042 -4.356 -6.102 1.00 89.94 90 GLU A O 1
ATOM 744 N N . LYS A 1 91 ? 9.704 -5.284 -8.042 1.00 90.88 91 LYS A N 1
ATOM 745 C CA . LYS A 1 91 ? 8.585 -4.796 -8.856 1.00 90.88 91 LYS A CA 1
ATOM 746 C C . LYS A 1 91 ? 7.274 -5.465 -8.439 1.00 90.88 91 LYS A C 1
ATOM 748 O O . LYS A 1 91 ? 6.268 -4.772 -8.282 1.00 90.88 91 LYS A O 1
ATOM 753 N N . LYS A 1 92 ? 7.298 -6.778 -8.172 1.00 94.69 92 LYS A N 1
ATOM 754 C CA . LYS A 1 92 ? 6.159 -7.506 -7.586 1.00 94.69 92 LYS A CA 1
ATOM 755 C C . LYS A 1 92 ? 5.763 -6.924 -6.241 1.00 94.69 92 LYS A C 1
ATOM 757 O O . LYS A 1 92 ? 4.601 -6.604 -6.033 1.00 94.69 92 LYS A O 1
ATOM 762 N N . THR A 1 93 ? 6.731 -6.730 -5.353 1.00 95.56 93 THR A N 1
ATOM 763 C CA . THR A 1 93 ? 6.508 -6.166 -4.018 1.00 95.56 93 THR A CA 1
ATOM 764 C C . THR A 1 93 ? 5.842 -4.795 -4.099 1.00 95.56 93 THR A C 1
ATOM 766 O O . THR A 1 93 ? 4.833 -4.556 -3.435 1.00 95.56 93 THR A O 1
ATOM 769 N N . PHE A 1 94 ? 6.346 -3.914 -4.969 1.00 94.81 94 PHE A N 1
ATOM 770 C CA . PHE A 1 94 ? 5.739 -2.609 -5.215 1.00 94.81 94 PHE A CA 1
ATOM 771 C C . PHE A 1 94 ? 4.298 -2.729 -5.732 1.00 94.81 94 PHE A C 1
ATOM 773 O O . PHE A 1 94 ? 3.411 -2.022 -5.246 1.00 94.81 94 PHE A O 1
ATOM 780 N N . ALA A 1 95 ? 4.047 -3.626 -6.688 1.00 96.56 95 ALA A N 1
ATOM 781 C CA . ALA A 1 95 ? 2.715 -3.845 -7.241 1.00 96.56 95 ALA A CA 1
ATOM 782 C C . ALA A 1 95 ? 1.726 -4.379 -6.194 1.00 96.56 95 ALA A C 1
ATOM 784 O O . ALA A 1 95 ? 0.634 -3.828 -6.071 1.00 96.56 95 ALA A O 1
ATOM 785 N N . ILE A 1 96 ? 2.128 -5.363 -5.380 1.00 97.56 96 ILE A N 1
ATOM 786 C CA . ILE A 1 96 ? 1.299 -5.919 -4.301 1.00 97.56 96 ILE A CA 1
ATOM 787 C C . ILE A 1 96 ? 0.920 -4.825 -3.296 1.00 97.56 96 ILE A C 1
ATOM 789 O O . ILE A 1 96 ? -0.258 -4.659 -2.994 1.00 97.56 96 ILE A O 1
ATOM 793 N N . ILE A 1 97 ? 1.886 -4.034 -2.809 1.00 97.50 97 ILE A N 1
ATOM 794 C CA . ILE A 1 97 ? 1.605 -2.952 -1.848 1.00 97.50 97 ILE A CA 1
ATOM 795 C C . ILE A 1 97 ? 0.579 -1.974 -2.427 1.00 97.50 97 ILE A C 1
ATOM 797 O O . ILE A 1 97 ? -0.380 -1.598 -1.753 1.00 97.50 97 ILE A O 1
ATOM 801 N N . ASN A 1 98 ? 0.758 -1.566 -3.686 1.00 96.94 98 ASN A N 1
ATOM 802 C CA . ASN A 1 98 ? -0.148 -0.612 -4.311 1.00 96.94 98 ASN A CA 1
ATOM 803 C C . ASN A 1 98 ? -1.540 -1.199 -4.578 1.00 96.94 98 ASN A C 1
ATOM 805 O O . ASN A 1 98 ? -2.516 -0.473 -4.396 1.00 96.94 98 ASN A O 1
ATOM 809 N N . TYR A 1 99 ? -1.632 -2.477 -4.952 1.00 97.00 99 TYR A N 1
ATOM 810 C CA . TYR A 1 99 ? -2.890 -3.212 -5.086 1.00 97.00 99 TYR A CA 1
ATOM 811 C C . TYR A 1 99 ? -3.651 -3.262 -3.756 1.00 97.00 99 TYR A C 1
ATOM 813 O O . TYR A 1 99 ? -4.804 -2.835 -3.692 1.00 97.00 99 TYR A O 1
ATOM 821 N N . CYS A 1 100 ? -2.978 -3.672 -2.675 1.00 96.88 100 CYS A N 1
ATOM 822 C CA . CYS A 1 100 ? -3.549 -3.698 -1.330 1.00 96.88 100 CYS A CA 1
ATOM 823 C C . CYS A 1 100 ? -4.053 -2.313 -0.896 1.00 96.88 100 CYS A C 1
ATOM 825 O O . CYS A 1 100 ? -5.156 -2.191 -0.373 1.00 96.88 100 CYS A O 1
ATOM 827 N N . GLU A 1 101 ? -3.279 -1.250 -1.142 1.00 95.31 101 GLU A N 1
ATOM 828 C CA . GLU A 1 101 ? -3.695 0.120 -0.816 1.00 95.31 101 GLU A CA 1
ATOM 829 C C . GLU A 1 101 ? -4.934 0.574 -1.606 1.00 95.31 101 GLU A C 1
ATOM 831 O O . GLU A 1 101 ? -5.761 1.299 -1.054 1.00 95.31 101 GLU A O 1
ATOM 836 N N . ILE A 1 102 ? -5.078 0.169 -2.876 1.00 95.38 102 ILE A N 1
ATOM 837 C CA . ILE A 1 102 ? -6.277 0.474 -3.675 1.00 95.38 102 ILE A CA 1
ATOM 838 C C . ILE A 1 102 ? -7.498 -0.230 -3.087 1.00 95.38 102 ILE A C 1
ATOM 840 O O . ILE A 1 102 ? -8.518 0.427 -2.880 1.00 95.38 102 ILE A O 1
ATOM 844 N N . ILE A 1 103 ? -7.385 -1.527 -2.787 1.00 93.88 103 ILE A N 1
ATOM 845 C CA . ILE A 1 103 ? -8.491 -2.298 -2.209 1.00 93.88 103 ILE A CA 1
ATOM 846 C C . ILE A 1 103 ? -8.917 -1.694 -0.875 1.00 93.88 103 ILE A C 1
ATOM 848 O O . ILE A 1 103 ? -10.079 -1.356 -0.698 1.00 93.88 103 ILE A O 1
ATOM 852 N N . LEU A 1 104 ? -7.975 -1.476 0.044 1.00 93.94 104 LEU A N 1
ATOM 853 C CA . LEU A 1 104 ? -8.295 -0.968 1.378 1.00 93.94 104 LEU A CA 1
ATOM 854 C C . LEU A 1 104 ? -8.894 0.441 1.364 1.00 93.94 104 LEU A C 1
ATOM 856 O O . LEU A 1 104 ? -9.673 0.786 2.248 1.00 93.94 104 LEU A O 1
ATOM 860 N N . LYS A 1 105 ? -8.516 1.281 0.395 1.00 91.44 105 LYS A N 1
ATOM 861 C CA . LYS A 1 105 ? -9.047 2.644 0.281 1.00 91.44 105 LYS A CA 1
ATOM 862 C C . LYS A 1 105 ? -10.495 2.668 -0.210 1.00 91.44 105 LYS A C 1
ATOM 864 O O . LYS A 1 105 ? -11.233 3.560 0.195 1.00 91.44 105 LYS A O 1
ATOM 869 N N . ASN A 1 106 ? -10.864 1.732 -1.080 1.00 88.00 106 ASN A N 1
ATOM 870 C CA . ASN A 1 106 ? -12.190 1.663 -1.699 1.00 88.00 106 ASN A CA 1
ATOM 871 C C . ASN A 1 106 ? -13.035 0.512 -1.138 1.00 88.00 106 ASN A C 1
ATOM 873 O O . ASN A 1 106 ? -14.024 0.122 -1.753 1.00 88.00 106 ASN A O 1
ATOM 877 N N . TRP A 1 107 ? -12.621 -0.058 -0.005 1.00 89.00 107 TRP A N 1
ATOM 878 C CA . TRP A 1 107 ? -13.323 -1.178 0.591 1.00 89.00 107 TRP A CA 1
ATOM 879 C C . TRP A 1 107 ? -14.693 -0.730 1.094 1.00 89.00 107 TRP A C 1
ATOM 881 O O . TRP A 1 107 ? -14.807 0.230 1.859 1.00 89.00 107 TRP A O 1
ATOM 891 N N . GLU A 1 108 ? -15.720 -1.471 0.695 1.00 82.94 108 GLU A N 1
ATOM 892 C CA . GLU A 1 108 ? -17.079 -1.340 1.201 1.00 82.94 108 GLU A CA 1
ATOM 893 C C . GLU A 1 108 ? -17.613 -2.740 1.538 1.00 82.94 108 GLU A C 1
ATOM 895 O O . GLU A 1 108 ? -17.420 -3.659 0.738 1.00 82.94 108 GLU A O 1
ATOM 900 N N . PRO A 1 109 ? -18.338 -2.927 2.659 1.00 76.00 109 PRO A N 1
ATOM 901 C CA . PRO A 1 109 ? -18.856 -4.242 3.050 1.00 76.00 109 PRO A CA 1
ATOM 902 C C . PRO A 1 109 ? -19.767 -4.890 1.994 1.00 76.00 109 PRO A C 1
ATOM 904 O O . PRO A 1 109 ? -19.847 -6.110 1.896 1.00 76.00 109 PRO A O 1
ATOM 907 N N . SER A 1 110 ? -20.474 -4.071 1.210 1.00 72.56 110 SER A N 1
ATOM 908 C CA . SER A 1 110 ? -21.379 -4.503 0.139 1.00 72.56 110 SER A CA 1
ATOM 909 C C . SER A 1 110 ? -20.668 -4.871 -1.161 1.00 72.56 110 SER A C 1
ATOM 911 O O . SER A 1 110 ? -21.294 -5.439 -2.058 1.00 72.56 110 SER A O 1
ATOM 913 N N . ASN A 1 111 ? -19.386 -4.531 -1.298 1.00 69.38 111 ASN A N 1
ATOM 914 C CA . ASN A 1 111 ? -18.666 -4.671 -2.550 1.00 69.38 111 ASN A CA 1
ATOM 915 C C . ASN A 1 111 ? -17.979 -6.042 -2.616 1.00 69.38 111 ASN A C 1
ATOM 917 O O . ASN A 1 111 ? -16.865 -6.234 -2.137 1.00 69.38 111 ASN A O 1
ATOM 921 N N . GLN A 1 112 ? -18.658 -7.010 -3.235 1.00 57.00 112 GLN A N 1
ATOM 922 C CA . GLN A 1 112 ? -18.179 -8.394 -3.382 1.00 57.00 112 GLN A CA 1
ATOM 923 C C . GLN A 1 112 ? -16.904 -8.524 -4.237 1.00 57.00 112 GLN A C 1
ATOM 925 O O . GLN A 1 112 ? -16.298 -9.593 -4.278 1.00 57.00 112 GLN A O 1
ATOM 930 N N . TYR A 1 113 ? -16.508 -7.462 -4.946 1.00 53.56 113 TYR A N 1
ATOM 931 C CA . TYR A 1 113 ? -15.393 -7.490 -5.891 1.00 53.56 113 TYR A CA 1
ATOM 932 C C . TYR A 1 113 ? -14.011 -7.358 -5.238 1.00 53.56 113 TYR A C 1
ATOM 934 O O . TYR A 1 113 ? -13.018 -7.680 -5.888 1.00 53.56 113 TYR A O 1
ATOM 942 N N . ASP A 1 114 ? -13.929 -6.915 -3.982 1.00 66.25 114 ASP A N 1
ATOM 943 C CA . ASP A 1 114 ? -12.664 -6.626 -3.305 1.00 66.25 114 ASP A CA 1
ATOM 944 C C . ASP A 1 114 ? -12.466 -7.554 -2.096 1.00 66.25 114 ASP A C 1
ATOM 946 O O . ASP A 1 114 ? -13.007 -7.346 -1.009 1.00 66.25 114 ASP A O 1
ATOM 950 N N . ASN A 1 115 ? -11.685 -8.621 -2.298 1.00 81.44 115 ASN A N 1
ATOM 951 C CA . ASN A 1 115 ? -11.503 -9.667 -1.297 1.00 81.44 115 ASN A CA 1
ATOM 952 C C . ASN A 1 115 ? -10.446 -9.270 -0.250 1.00 81.44 115 ASN A C 1
ATOM 954 O O . ASN A 1 115 ? -9.239 -9.348 -0.493 1.00 81.44 115 ASN A O 1
ATOM 958 N N . LEU A 1 116 ? -10.901 -8.892 0.947 1.00 90.44 116 LEU A N 1
ATOM 959 C CA . LEU A 1 116 ? -10.036 -8.580 2.089 1.00 90.44 116 LEU A CA 1
ATOM 960 C C . LEU A 1 116 ? -9.117 -9.759 2.472 1.00 90.44 116 LEU A C 1
ATOM 962 O O . LEU A 1 116 ? -7.972 -9.532 2.865 1.00 90.44 116 LEU A O 1
ATOM 966 N N . ASP A 1 117 ? -9.556 -11.009 2.275 1.00 91.12 117 ASP A N 1
ATOM 967 C CA . ASP A 1 117 ? -8.729 -12.198 2.521 1.00 91.12 117 ASP A CA 1
ATOM 968 C C . ASP A 1 117 ? -7.559 -12.298 1.539 1.00 91.12 117 ASP A C 1
ATOM 970 O O . ASP A 1 117 ? -6.473 -12.745 1.915 1.00 91.12 117 ASP A O 1
ATOM 974 N N . GLU A 1 118 ? -7.751 -11.884 0.281 1.00 93.62 118 GLU A N 1
ATOM 975 C CA . GLU A 1 118 ? -6.668 -11.816 -0.709 1.00 93.62 118 GLU A CA 1
ATOM 976 C C . GLU A 1 118 ? -5.613 -10.807 -0.244 1.00 93.62 118 GLU A C 1
ATOM 978 O O . GLU A 1 118 ? -4.430 -11.144 -0.172 1.00 93.62 118 GLU A O 1
ATOM 983 N N . VAL A 1 119 ? -6.041 -9.610 0.174 1.00 96.12 119 VAL A N 1
ATOM 984 C CA . VAL A 1 119 ? -5.147 -8.579 0.726 1.00 96.12 119 VAL A CA 1
ATOM 985 C C . VAL A 1 119 ? -4.399 -9.111 1.946 1.00 96.12 119 VAL A C 1
ATOM 987 O O . VAL A 1 119 ? -3.182 -8.941 2.042 1.00 96.12 119 VAL A O 1
ATOM 990 N N . LYS A 1 120 ? -5.086 -9.801 2.862 1.00 96.25 120 LYS A N 1
ATOM 991 C CA . LYS A 1 120 ? -4.480 -10.378 4.069 1.00 96.25 120 LYS A CA 1
ATOM 992 C C . LYS A 1 120 ? -3.408 -11.410 3.712 1.00 96.25 120 LYS A C 1
ATOM 994 O O . LYS A 1 120 ? -2.279 -11.298 4.187 1.00 96.25 120 LYS A O 1
ATOM 999 N N . LYS A 1 121 ? -3.712 -12.350 2.809 1.00 96.88 121 LYS A N 1
ATOM 1000 C CA . LYS A 1 121 ? -2.762 -13.369 2.319 1.00 96.88 121 LYS A CA 1
ATOM 1001 C C . LYS A 1 121 ? -1.538 -12.743 1.651 1.00 96.88 121 LYS A C 1
ATOM 1003 O O . LYS A 1 121 ? -0.410 -13.082 2.003 1.00 96.88 121 LYS A O 1
ATOM 1008 N N . LEU A 1 122 ? -1.753 -11.796 0.737 1.00 97.69 122 LEU A N 1
ATOM 1009 C CA . LEU A 1 122 ? -0.675 -11.071 0.062 1.00 97.69 122 LEU A CA 1
ATOM 1010 C C . LEU A 1 122 ? 0.216 -10.325 1.060 1.00 97.69 122 LEU A C 1
ATOM 1012 O O . LEU A 1 122 ? 1.438 -10.338 0.942 1.00 97.69 122 LEU A O 1
ATOM 1016 N N . THR A 1 123 ? -0.383 -9.725 2.085 1.00 98.19 123 THR A N 1
ATOM 1017 C CA . THR A 1 123 ? 0.351 -8.992 3.122 1.00 98.19 123 THR A CA 1
ATOM 1018 C C . THR A 1 123 ? 1.209 -9.914 3.986 1.00 98.19 123 THR A C 1
ATOM 1020 O O . THR A 1 123 ? 2.333 -9.555 4.331 1.00 98.19 123 THR A O 1
ATOM 1023 N N . LEU A 1 124 ? 0.731 -11.119 4.307 1.00 98.00 124 LEU A N 1
ATOM 1024 C CA . LEU A 1 124 ? 1.531 -12.118 5.026 1.00 98.00 124 LEU A CA 1
ATOM 1025 C C . LEU A 1 124 ? 2.749 -12.568 4.205 1.00 98.00 124 LEU A C 1
ATOM 1027 O O . LEU A 1 124 ? 3.856 -12.614 4.744 1.00 98.00 124 LEU A O 1
ATOM 1031 N N . ILE A 1 125 ? 2.569 -12.783 2.898 1.00 96.94 125 ILE A N 1
ATOM 1032 C CA . ILE A 1 125 ? 3.669 -13.081 1.967 1.00 96.94 125 ILE A CA 1
ATOM 1033 C C . ILE A 1 125 ? 4.686 -11.929 1.943 1.00 96.94 125 ILE A C 1
ATOM 1035 O O . ILE A 1 125 ? 5.894 -12.161 2.011 1.00 96.94 125 ILE A O 1
ATOM 1039 N N . LEU A 1 126 ? 4.220 -10.673 1.887 1.00 97.38 126 LEU A N 1
ATOM 1040 C CA . LEU A 1 126 ? 5.105 -9.506 1.955 1.00 97.38 126 LEU A CA 1
ATOM 1041 C C . LEU A 1 126 ? 5.921 -9.476 3.252 1.00 97.38 126 LEU A C 1
ATOM 1043 O O . LEU A 1 126 ? 7.109 -9.171 3.204 1.00 97.38 126 LEU A O 1
ATOM 1047 N N . ILE A 1 127 ? 5.318 -9.809 4.396 1.00 98.25 127 ILE A N 1
ATOM 1048 C CA . ILE A 1 127 ? 6.008 -9.834 5.692 1.00 98.25 127 ILE A CA 1
ATOM 1049 C C . ILE A 1 127 ? 7.105 -10.897 5.718 1.00 98.25 127 ILE A C 1
ATOM 1051 O O . ILE A 1 127 ? 8.217 -10.589 6.152 1.00 98.25 127 ILE A O 1
ATOM 1055 N N . GLU A 1 128 ? 6.819 -12.126 5.284 1.00 97.69 128 GLU A N 1
ATOM 1056 C CA . GLU A 1 128 ? 7.830 -13.192 5.229 1.00 97.69 128 GLU A CA 1
ATOM 1057 C C . GLU A 1 128 ? 8.996 -12.796 4.330 1.00 97.69 128 GLU A C 1
ATOM 1059 O O . GLU A 1 128 ? 10.153 -12.814 4.759 1.00 97.69 128 GLU A O 1
ATOM 1064 N N . ASN A 1 129 ? 8.696 -12.339 3.115 1.00 94.56 129 ASN A N 1
ATOM 1065 C CA . ASN A 1 129 ? 9.735 -11.948 2.176 1.00 94.56 129 ASN A CA 1
ATOM 1066 C C . ASN A 1 129 ? 10.537 -10.742 2.680 1.00 94.56 129 ASN A C 1
ATOM 1068 O O . ASN A 1 129 ? 11.761 -10.722 2.566 1.00 94.56 129 ASN A O 1
ATOM 1072 N N . ALA A 1 130 ? 9.880 -9.753 3.290 1.00 96.19 130 ALA A N 1
ATOM 1073 C CA . ALA A 1 130 ? 10.551 -8.584 3.846 1.00 96.19 130 ALA A CA 1
ATOM 1074 C C . ALA A 1 130 ? 11.470 -8.936 5.020 1.00 96.19 130 ALA A C 1
ATOM 1076 O O . ALA A 1 130 ? 12.537 -8.338 5.147 1.00 96.19 130 ALA A O 1
ATOM 1077 N N . LYS A 1 131 ? 11.094 -9.908 5.861 1.00 96.56 131 LYS A N 1
ATOM 1078 C CA . LYS A 1 131 ? 11.968 -10.421 6.926 1.00 96.56 131 LYS A CA 1
ATOM 1079 C C . LYS A 1 131 ? 13.198 -11.108 6.342 1.00 96.56 131 LYS A C 1
ATOM 1081 O O . LYS A 1 131 ? 14.308 -10.776 6.745 1.00 96.56 131 LYS A O 1
ATOM 1086 N N . ASN A 1 132 ? 13.004 -11.992 5.365 1.00 95.62 132 ASN A N 1
ATOM 1087 C CA . ASN A 1 132 ? 14.092 -12.739 4.728 1.00 95.62 132 ASN A CA 1
ATOM 1088 C C . ASN A 1 132 ? 15.063 -11.821 3.970 1.00 95.62 132 ASN A C 1
ATOM 1090 O O . ASN A 1 132 ? 16.272 -12.023 4.012 1.00 95.62 132 ASN A O 1
ATOM 1094 N N . ALA A 1 133 ? 14.538 -10.782 3.318 1.00 94.12 133 ALA A N 1
ATOM 1095 C CA . ALA A 1 133 ? 15.321 -9.799 2.573 1.00 94.12 133 ALA A CA 1
ATOM 1096 C C . ALA A 1 133 ? 15.821 -8.620 3.431 1.00 94.12 133 ALA A C 1
ATOM 1098 O O . ALA A 1 133 ? 16.419 -7.691 2.894 1.00 94.12 133 ALA A O 1
ATOM 1099 N N . PHE A 1 134 ? 15.533 -8.600 4.739 1.00 95.25 134 PHE A N 1
ATOM 1100 C CA . PHE A 1 134 ? 15.797 -7.459 5.630 1.00 95.25 134 PHE A CA 1
ATOM 1101 C C . PHE A 1 134 ? 15.249 -6.113 5.102 1.00 95.25 134 PHE A C 1
ATOM 1103 O O . PHE A 1 134 ? 15.793 -5.039 5.369 1.00 95.25 134 PHE A O 1
ATOM 1110 N N . SER A 1 135 ? 14.132 -6.152 4.370 1.00 95.81 135 SER A N 1
ATOM 1111 C CA . SER A 1 135 ? 13.484 -4.976 3.789 1.00 95.81 135 SER A CA 1
ATOM 1112 C C . SER A 1 135 ? 12.567 -4.297 4.806 1.00 95.81 135 SER A C 1
ATOM 1114 O O . SER A 1 135 ? 11.354 -4.512 4.856 1.00 95.81 135 SER A O 1
ATOM 1116 N N . PHE A 1 136 ? 13.153 -3.444 5.648 1.00 96.81 136 PHE A N 1
ATOM 1117 C CA . PHE A 1 136 ? 12.422 -2.763 6.722 1.00 96.81 136 PHE A CA 1
ATOM 1118 C C . PHE A 1 136 ? 11.291 -1.855 6.219 1.00 96.81 136 PHE A C 1
ATOM 1120 O O . PHE A 1 136 ? 10.274 -1.723 6.898 1.00 96.81 136 PHE A O 1
ATOM 1127 N N . LEU A 1 137 ? 11.438 -1.260 5.029 1.00 96.00 137 LEU A N 1
ATOM 1128 C CA . LEU A 1 137 ? 10.388 -0.440 4.424 1.00 96.00 137 LEU A CA 1
ATOM 1129 C C . LEU A 1 137 ? 9.150 -1.273 4.081 1.00 96.00 137 LEU A C 1
ATOM 1131 O O . LEU A 1 137 ? 8.044 -0.909 4.480 1.00 96.00 137 LEU A O 1
ATOM 1135 N N . VAL A 1 138 ? 9.343 -2.404 3.400 1.00 97.19 138 VAL A N 1
ATOM 1136 C CA . VAL A 1 138 ? 8.251 -3.314 3.022 1.00 97.19 138 VAL A CA 1
ATOM 1137 C C . VAL A 1 138 ? 7.609 -3.906 4.271 1.00 97.19 138 VAL A C 1
ATOM 1139 O O . VAL A 1 138 ? 6.384 -3.970 4.362 1.00 97.19 138 VAL A O 1
ATOM 1142 N N . LEU A 1 139 ? 8.415 -4.263 5.273 1.00 98.06 139 LEU A N 1
ATOM 1143 C CA . LEU A 1 139 ? 7.915 -4.787 6.539 1.00 98.06 139 LEU A CA 1
ATOM 1144 C C . LEU A 1 139 ? 7.026 -3.767 7.268 1.00 98.06 139 LEU A C 1
ATOM 1146 O O . LEU A 1 139 ? 5.917 -4.102 7.680 1.00 98.06 139 LEU A O 1
ATOM 1150 N N . ALA A 1 140 ? 7.475 -2.513 7.386 1.00 98.12 140 ALA A N 1
ATOM 1151 C CA . ALA A 1 140 ? 6.685 -1.449 8.002 1.00 98.12 140 ALA A CA 1
ATOM 1152 C C . ALA A 1 140 ? 5.390 -1.177 7.223 1.00 98.12 140 ALA A C 1
ATOM 1154 O O . ALA A 1 140 ? 4.321 -1.101 7.825 1.00 98.12 140 ALA A O 1
ATOM 1155 N N . GLN A 1 141 ? 5.458 -1.084 5.891 1.00 97.69 141 GLN A N 1
ATOM 1156 C CA . GLN A 1 141 ? 4.278 -0.883 5.044 1.00 97.69 141 GLN A CA 1
ATOM 1157 C C . GLN A 1 141 ? 3.275 -2.036 5.161 1.00 97.69 141 GLN A C 1
ATOM 1159 O O . GLN A 1 141 ? 2.076 -1.788 5.244 1.00 97.69 141 GLN A O 1
ATOM 1164 N N . SER A 1 142 ? 3.751 -3.277 5.258 1.00 98.50 142 SER A N 1
ATOM 1165 C CA . SER A 1 142 ? 2.887 -4.449 5.442 1.00 98.50 142 SER A CA 1
ATOM 1166 C C . SER A 1 142 ? 2.139 -4.404 6.776 1.00 98.50 142 SER A C 1
ATOM 1168 O O . SER A 1 142 ? 0.949 -4.704 6.828 1.00 98.50 142 SER A O 1
ATOM 1170 N N . TYR A 1 143 ? 2.784 -3.940 7.851 1.00 98.62 143 TYR A N 1
ATOM 1171 C CA . TYR A 1 143 ? 2.090 -3.710 9.121 1.00 98.62 143 TYR A CA 1
ATOM 1172 C C . TYR A 1 143 ? 1.062 -2.571 9.047 1.00 98.62 143 TYR A C 1
ATOM 1174 O O . TYR A 1 143 ? 0.009 -2.673 9.670 1.00 98.62 143 TYR A O 1
ATOM 1182 N N . LEU A 1 144 ? 1.295 -1.519 8.253 1.00 98.44 144 LEU A N 1
ATOM 1183 C CA . LEU A 1 144 ? 0.266 -0.497 8.005 1.00 98.44 144 LEU A CA 1
ATOM 1184 C C . LEU A 1 144 ? -0.944 -1.077 7.250 1.00 98.44 144 LEU A C 1
ATOM 1186 O O . LEU A 1 144 ? -2.080 -0.688 7.525 1.00 98.44 144 LEU A O 1
ATOM 1190 N N . ILE A 1 145 ? -0.719 -2.013 6.323 1.00 98.31 145 ILE A N 1
ATOM 1191 C CA . ILE A 1 145 ? -1.789 -2.724 5.607 1.00 98.31 145 ILE A CA 1
ATOM 1192 C C . ILE A 1 145 ? -2.593 -3.592 6.588 1.00 98.31 145 ILE A C 1
ATOM 1194 O O . ILE A 1 145 ? -3.811 -3.437 6.654 1.00 98.31 145 ILE A O 1
ATOM 1198 N N . LEU A 1 146 ? -1.934 -4.408 7.425 1.00 98.25 146 LEU A N 1
ATOM 1199 C CA . LEU A 1 1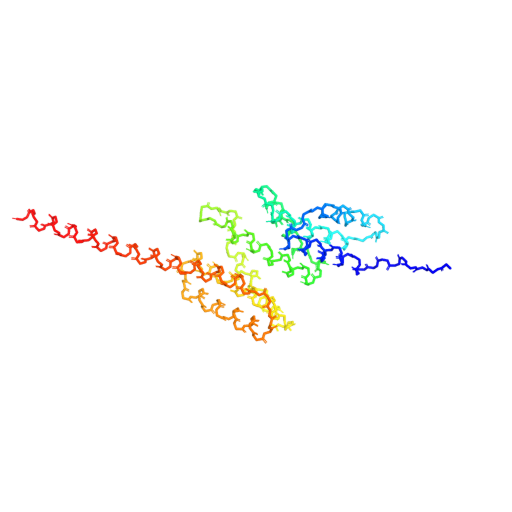46 ? -2.608 -5.195 8.472 1.00 98.25 146 LEU A CA 1
ATOM 1200 C C . LEU A 1 146 ? -3.379 -4.319 9.466 1.00 98.25 146 LEU A C 1
ATOM 1202 O O . LEU A 1 146 ? -4.491 -4.660 9.852 1.00 98.25 146 LEU A O 1
ATOM 1206 N N . SER A 1 147 ? -2.829 -3.163 9.839 1.00 97.88 147 SER A N 1
ATOM 1207 C CA . SER A 1 147 ? -3.514 -2.208 10.712 1.00 97.88 147 SER A CA 1
ATOM 1208 C C . SER A 1 147 ? -4.824 -1.698 10.093 1.00 97.88 147 SER A C 1
ATOM 1210 O O . SER A 1 147 ? -5.836 -1.642 10.789 1.00 97.88 147 SER A O 1
ATOM 1212 N N . ASN A 1 148 ? -4.854 -1.390 8.789 1.00 96.38 148 ASN A N 1
ATOM 1213 C CA . ASN A 1 148 ? -6.098 -1.006 8.105 1.00 96.38 148 ASN A CA 1
ATOM 1214 C C . ASN A 1 148 ? -7.083 -2.179 7.976 1.00 96.38 148 ASN A C 1
ATOM 1216 O O . ASN A 1 148 ? -8.277 -1.956 8.152 1.00 96.38 148 ASN A O 1
ATOM 1220 N N . ILE A 1 149 ? -6.606 -3.402 7.708 1.00 95.88 149 ILE A N 1
ATOM 1221 C CA . ILE A 1 149 ? -7.458 -4.606 7.700 1.00 95.88 149 ILE A CA 1
ATOM 1222 C C . ILE A 1 149 ? -8.144 -4.766 9.061 1.00 95.88 149 ILE A C 1
ATOM 1224 O O . ILE A 1 149 ? -9.360 -4.893 9.119 1.00 95.88 149 ILE A O 1
ATOM 1228 N N . ALA A 1 150 ? -7.387 -4.668 10.154 1.00 95.12 150 ALA A N 1
ATOM 1229 C CA . ALA A 1 150 ? -7.934 -4.791 11.499 1.00 95.12 150 ALA A CA 1
ATOM 1230 C C . ALA A 1 150 ? -8.962 -3.686 11.824 1.00 95.12 150 ALA A C 1
ATOM 1232 O O . ALA A 1 150 ? -9.949 -3.963 12.494 1.00 95.12 150 ALA A O 1
ATOM 1233 N N . ILE A 1 151 ? -8.796 -2.454 11.313 1.00 93.38 151 ILE A N 1
ATOM 1234 C CA . ILE A 1 151 ? -9.830 -1.400 11.435 1.00 93.38 151 ILE A CA 1
ATOM 1235 C C . ILE A 1 151 ? -11.113 -1.822 10.720 1.00 93.38 151 ILE A C 1
ATOM 1237 O O . ILE A 1 151 ? -12.193 -1.705 11.292 1.00 93.38 151 ILE A O 1
ATOM 1241 N N . ILE A 1 152 ? -10.988 -2.312 9.485 1.00 92.00 152 ILE A N 1
ATOM 1242 C CA . ILE A 1 152 ? -12.116 -2.768 8.664 1.00 92.00 152 ILE A CA 1
ATOM 1243 C C . ILE A 1 152 ? -12.862 -3.926 9.345 1.00 92.00 152 ILE A C 1
ATOM 1245 O O . ILE A 1 152 ? -14.089 -3.947 9.351 1.00 92.00 152 ILE A O 1
ATOM 1249 N N . GLU A 1 153 ? -12.131 -4.852 9.964 1.00 91.62 153 GLU A N 1
ATOM 1250 C CA . GLU A 1 153 ? -12.685 -5.986 10.716 1.00 91.62 153 GLU A CA 1
ATOM 1251 C C . GLU A 1 153 ? -13.232 -5.586 12.108 1.00 91.62 153 GLU A C 1
ATOM 1253 O O . GLU A 1 153 ? -13.793 -6.425 12.808 1.00 91.62 153 GLU A O 1
ATOM 1258 N N . GLY A 1 154 ? -13.082 -4.324 12.534 1.00 90.75 154 GLY A N 1
ATOM 1259 C CA . GLY A 1 154 ? -13.499 -3.844 13.860 1.00 90.75 154 GLY A CA 1
ATOM 1260 C C . GLY A 1 154 ? -12.545 -4.210 15.010 1.00 90.75 154 GLY A C 1
ATOM 1261 O O . GLY A 1 154 ? -12.826 -3.923 16.174 1.00 90.75 154 GLY A O 1
ATOM 1262 N N . ASN A 1 155 ? -11.385 -4.789 14.704 1.00 94.00 155 ASN A N 1
ATOM 1263 C CA . ASN A 1 155 ? -10.365 -5.243 15.650 1.00 94.00 155 ASN A CA 1
ATOM 1264 C C . ASN A 1 155 ? -9.396 -4.106 16.030 1.00 94.00 155 ASN A C 1
ATOM 1266 O O . ASN A 1 155 ? -8.206 -4.127 15.713 1.00 94.00 155 ASN A O 1
ATOM 1270 N N . ILE A 1 156 ? -9.894 -3.085 16.734 1.00 93.25 156 ILE A N 1
ATOM 1271 C CA . ILE A 1 156 ? -9.128 -1.859 17.033 1.00 93.25 156 ILE A CA 1
ATOM 1272 C C . ILE A 1 156 ? -7.824 -2.116 17.807 1.00 93.25 156 ILE A C 1
ATOM 1274 O O . ILE A 1 156 ? -6.794 -1.518 17.491 1.00 93.25 156 ILE A O 1
ATOM 1278 N N . ASN A 1 157 ? -7.838 -3.017 18.793 1.00 93.19 157 ASN A N 1
ATOM 1279 C CA . ASN A 1 157 ? -6.638 -3.342 19.573 1.00 93.19 157 ASN A CA 1
ATOM 1280 C C . ASN A 1 157 ? -5.546 -3.959 18.692 1.00 93.19 157 ASN A C 1
ATOM 1282 O O . ASN A 1 157 ? -4.394 -3.535 18.739 1.00 93.19 157 ASN A O 1
ATOM 1286 N N . GLU A 1 158 ? -5.926 -4.899 17.827 1.00 96.88 158 GLU A N 1
ATOM 1287 C CA . GLU A 1 158 ? -5.007 -5.522 16.875 1.00 96.88 158 GLU A CA 1
ATOM 1288 C C . GLU A 1 158 ? -4.457 -4.484 15.880 1.00 96.88 158 GLU A C 1
ATOM 1290 O O . GLU A 1 158 ? -3.259 -4.449 15.584 1.00 96.88 158 GLU A O 1
ATOM 1295 N N . SER A 1 159 ? -5.310 -3.558 15.429 1.00 96.62 159 SER A N 1
ATOM 1296 C CA . SER A 1 159 ? -4.885 -2.446 14.581 1.00 96.62 159 SER A CA 1
ATOM 1297 C C . SER A 1 159 ? -3.804 -1.581 15.236 1.00 96.62 159 SER A C 1
ATOM 1299 O O . SER A 1 159 ? -2.822 -1.230 14.572 1.00 96.62 159 SER A O 1
ATOM 1301 N N . LEU A 1 160 ? -3.949 -1.267 16.530 1.00 96.62 160 LEU A N 1
ATOM 1302 C CA . LEU A 1 160 ? -2.964 -0.506 17.302 1.00 96.62 160 LEU A CA 1
ATOM 1303 C C . LEU A 1 160 ? -1.643 -1.267 17.452 1.00 96.62 160 LEU A C 1
ATOM 1305 O O . LEU A 1 160 ? -0.579 -0.664 17.302 1.00 96.62 160 LEU A O 1
ATOM 1309 N N . GLU A 1 161 ? -1.687 -2.578 17.689 1.00 97.75 161 GLU A N 1
ATOM 1310 C CA . GLU A 1 161 ? -0.480 -3.406 17.765 1.00 97.75 161 GLU A CA 1
ATOM 1311 C C . GLU A 1 161 ? 0.299 -3.406 16.444 1.00 97.75 161 GLU A C 1
ATOM 1313 O O . GLU A 1 161 ? 1.525 -3.238 16.435 1.00 97.75 161 GLU A O 1
ATOM 1318 N N . PHE A 1 162 ? -0.391 -3.561 15.310 1.00 98.50 162 PHE A N 1
ATOM 1319 C CA . PHE A 1 162 ? 0.247 -3.479 13.997 1.00 98.50 162 PHE A CA 1
ATOM 1320 C C . PHE A 1 162 ? 0.788 -2.077 13.707 1.00 98.50 162 PHE A C 1
ATOM 1322 O O . PHE A 1 162 ? 1.916 -1.941 13.225 1.00 98.50 162 PHE A O 1
ATOM 1329 N N . LEU A 1 163 ? 0.038 -1.028 14.051 1.00 97.88 163 LEU A N 1
ATOM 1330 C CA . LEU A 1 163 ? 0.482 0.352 13.873 1.00 97.88 163 LEU A CA 1
ATOM 1331 C C . LEU A 1 163 ? 1.734 0.657 14.704 1.00 97.88 163 LEU A C 1
ATOM 1333 O O . LEU A 1 163 ? 2.656 1.305 14.204 1.00 97.88 163 LEU A O 1
ATOM 1337 N N . LEU A 1 164 ? 1.806 0.152 15.939 1.00 97.81 164 LEU A N 1
ATOM 1338 C CA . LEU A 1 164 ? 2.978 0.292 16.799 1.00 97.81 164 LEU A CA 1
ATOM 1339 C C . LEU A 1 164 ? 4.202 -0.387 16.177 1.00 97.81 164 LEU A C 1
ATOM 1341 O O . LEU A 1 164 ? 5.256 0.239 16.084 1.00 97.81 164 LEU A O 1
ATOM 1345 N N . LYS A 1 165 ? 4.056 -1.618 15.664 1.00 98.25 165 LYS A N 1
ATOM 1346 C CA . LYS A 1 165 ? 5.137 -2.317 1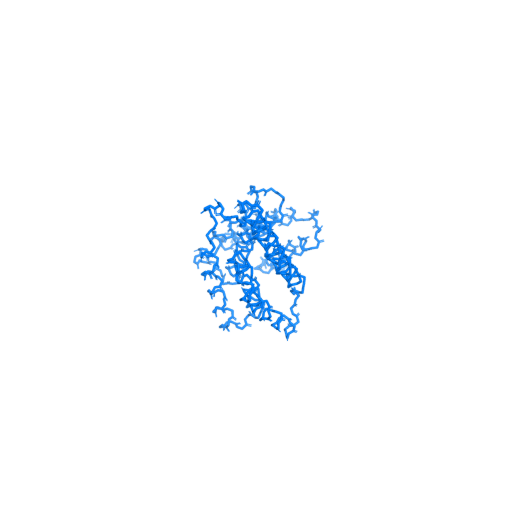4.943 1.00 98.25 165 LYS A CA 1
ATOM 1347 C C . LYS A 1 165 ? 5.636 -1.493 13.752 1.00 98.25 165 LYS A C 1
ATOM 1349 O O . LYS A 1 165 ? 6.844 -1.306 13.601 1.00 98.25 165 LYS A O 1
ATOM 1354 N N . ALA A 1 166 ? 4.725 -0.959 12.935 1.00 98.00 166 ALA A N 1
ATOM 1355 C CA . ALA A 1 166 ? 5.082 -0.116 11.795 1.00 98.00 166 ALA A CA 1
ATOM 1356 C C . ALA A 1 166 ? 5.815 1.168 12.225 1.00 98.00 166 ALA A C 1
ATOM 1358 O O . ALA A 1 166 ? 6.843 1.516 11.638 1.00 98.00 166 ALA A O 1
ATOM 1359 N N . LYS A 1 167 ? 5.320 1.844 13.270 1.00 97.88 167 LYS A N 1
ATOM 1360 C CA . LYS A 1 167 ? 5.919 3.061 13.834 1.00 97.88 167 LYS A CA 1
ATOM 1361 C C . LYS A 1 167 ? 7.329 2.807 14.352 1.00 97.88 167 LYS A C 1
ATOM 1363 O O . LYS A 1 167 ? 8.249 3.502 13.933 1.00 97.88 167 LYS A O 1
ATOM 1368 N N . THR A 1 168 ? 7.519 1.779 15.177 1.00 98.00 168 THR A N 1
ATOM 1369 C CA . THR A 1 168 ? 8.832 1.426 15.732 1.00 98.00 168 THR A CA 1
ATOM 1370 C C . THR A 1 168 ? 9.852 1.136 14.632 1.00 98.00 168 THR A C 1
ATOM 1372 O O . THR A 1 168 ? 10.976 1.630 14.692 1.00 98.00 168 THR A O 1
ATOM 1375 N N . ILE A 1 169 ? 9.477 0.380 13.593 1.00 97.62 169 ILE A N 1
ATOM 1376 C CA . ILE A 1 169 ? 10.377 0.120 12.458 1.00 97.62 169 ILE A CA 1
ATOM 1377 C C . ILE A 1 169 ? 10.698 1.424 11.718 1.00 97.62 169 ILE A C 1
ATOM 1379 O O . ILE A 1 169 ? 11.862 1.673 11.403 1.00 97.62 169 ILE A O 1
ATOM 1383 N N . SER A 1 170 ? 9.687 2.259 11.461 1.00 97.06 170 SER A N 1
ATOM 1384 C CA . SER A 1 170 ? 9.859 3.535 10.765 1.00 97.06 170 SER A CA 1
ATOM 1385 C C . SER A 1 170 ? 10.803 4.480 11.503 1.00 97.06 170 SER A C 1
ATOM 1387 O O . SER A 1 170 ? 11.647 5.100 10.864 1.00 97.06 170 SER A O 1
ATOM 1389 N N . GLU A 1 171 ? 10.680 4.581 12.825 1.00 96.56 171 GLU A N 1
ATOM 1390 C CA . GLU A 1 171 ? 11.528 5.429 13.667 1.00 96.56 171 GLU A CA 1
ATOM 1391 C C . GLU A 1 171 ? 12.961 4.890 13.715 1.00 96.56 171 GLU A C 1
ATOM 1393 O O . GLU A 1 171 ? 13.901 5.604 13.376 1.00 96.56 171 GLU A O 1
ATOM 1398 N N . ASN A 1 172 ? 13.134 3.599 14.009 1.00 97.50 172 ASN A N 1
ATOM 1399 C CA . ASN A 1 172 ? 14.459 2.983 14.132 1.00 97.50 172 ASN A CA 1
ATOM 1400 C C . ASN A 1 172 ? 15.257 2.974 12.820 1.00 97.50 172 ASN A C 1
ATOM 1402 O O . ASN A 1 172 ? 16.484 2.875 12.839 1.00 97.50 172 ASN A O 1
ATOM 1406 N N . LYS A 1 173 ? 14.571 3.009 11.673 1.00 96.62 173 LYS A N 1
ATOM 1407 C CA . LYS A 1 173 ? 15.185 2.955 10.338 1.00 96.62 173 LYS A CA 1
ATOM 1408 C C . LYS A 1 173 ? 15.089 4.274 9.574 1.00 96.62 173 LYS A C 1
ATOM 1410 O O . LYS A 1 173 ? 15.431 4.295 8.396 1.00 96.62 173 LYS A O 1
ATOM 1415 N N . ASN A 1 174 ? 14.657 5.359 10.226 1.00 95.38 174 ASN A N 1
ATOM 1416 C CA . ASN A 1 174 ? 14.501 6.688 9.624 1.00 95.38 174 ASN A CA 1
ATOM 1417 C C . ASN A 1 174 ? 13.667 6.675 8.326 1.00 95.38 174 ASN A C 1
ATOM 1419 O O . ASN A 1 174 ? 13.983 7.357 7.352 1.00 95.38 174 ASN A O 1
AT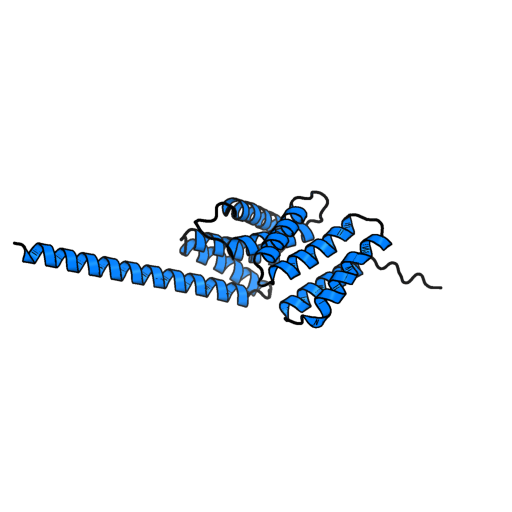OM 1423 N N . LEU A 1 175 ? 12.601 5.871 8.296 1.00 93.00 175 LEU A N 1
ATOM 1424 C CA . LEU A 1 175 ? 11.712 5.766 7.141 1.00 93.00 175 LEU A CA 1
ATOM 1425 C C . LEU A 1 175 ? 10.693 6.909 7.141 1.00 93.00 175 LEU A C 1
ATOM 1427 O O . LEU A 1 175 ? 10.145 7.289 8.179 1.00 93.00 175 LEU A O 1
ATOM 1431 N N . ASN A 1 176 ? 10.368 7.411 5.952 1.00 93.31 176 ASN A N 1
ATOM 1432 C CA . ASN A 1 176 ? 9.376 8.467 5.776 1.00 93.31 176 ASN A CA 1
ATOM 1433 C C . ASN A 1 176 ? 7.942 7.904 5.699 1.00 93.31 176 ASN A C 1
ATOM 1435 O O . ASN A 1 176 ? 7.310 7.922 4.644 1.00 93.31 176 ASN A O 1
ATOM 1439 N N . LEU A 1 177 ? 7.429 7.368 6.813 1.00 93.00 177 LEU A N 1
ATOM 1440 C CA . LEU A 1 177 ? 6.055 6.837 6.909 1.00 93.00 177 LEU A CA 1
ATOM 1441 C C . LEU A 1 177 ? 5.166 7.596 7.907 1.00 93.00 177 LEU A C 1
ATOM 1443 O O . LEU A 1 177 ? 4.008 7.226 8.099 1.00 93.00 177 LEU A O 1
ATOM 1447 N N . GLN A 1 178 ? 5.668 8.678 8.506 1.00 91.88 178 GLN A N 1
ATOM 1448 C CA . GLN A 1 178 ? 5.002 9.396 9.602 1.00 91.88 178 GLN A CA 1
ATOM 1449 C C . GLN A 1 178 ? 3.598 9.891 9.235 1.00 91.88 178 GLN A C 1
ATOM 1451 O O . GLN A 1 178 ? 2.661 9.755 10.018 1.00 91.88 178 GLN A O 1
ATOM 1456 N N . ASN A 1 179 ? 3.422 10.390 8.009 1.00 90.12 179 ASN A N 1
ATOM 1457 C CA . ASN A 1 179 ? 2.113 10.837 7.535 1.00 90.12 179 ASN A CA 1
ATOM 1458 C C . ASN A 1 179 ? 1.116 9.675 7.425 1.00 90.12 179 ASN A C 1
ATOM 1460 O O . ASN A 1 179 ? -0.012 9.806 7.890 1.00 90.12 179 ASN A O 1
ATOM 1464 N N . LYS A 1 180 ? 1.535 8.522 6.876 1.00 92.75 180 LYS A N 1
ATOM 1465 C CA . LYS A 1 180 ? 0.675 7.329 6.779 1.00 92.75 180 LYS A CA 1
ATOM 1466 C C . LYS A 1 180 ? 0.290 6.815 8.169 1.00 92.75 180 LYS A C 1
ATOM 1468 O O . LYS A 1 180 ? -0.880 6.530 8.405 1.00 92.75 180 LYS A O 1
ATOM 1473 N N . ILE A 1 181 ? 1.254 6.760 9.092 1.00 94.38 181 ILE A N 1
ATOM 1474 C CA . ILE A 1 181 ? 1.031 6.367 10.492 1.00 94.38 181 ILE A CA 1
ATOM 1475 C C . ILE A 1 181 ? 0.007 7.296 11.150 1.00 94.38 181 ILE A C 1
ATOM 1477 O O . ILE A 1 181 ? -0.973 6.821 11.717 1.00 94.38 181 ILE A O 1
ATOM 1481 N N . LYS A 1 182 ? 0.184 8.617 11.018 1.00 94.31 182 LYS A N 1
ATOM 1482 C CA . LYS A 1 182 ? -0.737 9.616 11.575 1.00 94.31 182 LYS A CA 1
ATOM 1483 C C . LYS A 1 182 ? -2.153 9.476 11.013 1.00 94.31 182 LYS A C 1
ATOM 1485 O O . LYS A 1 182 ? -3.111 9.543 11.775 1.00 94.31 182 LYS A O 1
ATOM 1490 N N . THR A 1 183 ? -2.288 9.264 9.704 1.00 93.88 183 THR A N 1
ATOM 1491 C CA . THR A 1 183 ? -3.593 9.057 9.058 1.00 93.88 183 THR A CA 1
ATOM 1492 C C . THR A 1 183 ? -4.295 7.795 9.556 1.00 93.88 183 THR A C 1
ATOM 1494 O O . THR A 1 183 ? -5.508 7.802 9.723 1.00 93.88 183 THR A O 1
ATOM 1497 N N . ILE A 1 184 ? -3.571 6.700 9.791 1.00 93.38 184 ILE A N 1
ATOM 1498 C CA . ILE A 1 184 ? -4.183 5.475 10.327 1.00 93.38 184 ILE A CA 1
ATOM 1499 C C . ILE A 1 184 ? -4.566 5.673 11.794 1.00 93.38 184 ILE A C 1
ATOM 1501 O O . ILE A 1 184 ? -5.674 5.317 12.183 1.00 93.38 184 ILE A O 1
ATOM 1505 N N . TYR A 1 185 ? -3.701 6.313 12.582 1.00 93.44 185 TYR A N 1
ATOM 1506 C CA . TYR A 1 185 ? -3.997 6.634 13.976 1.00 93.44 185 TYR A CA 1
ATOM 1507 C C . TYR A 1 185 ? -5.290 7.452 14.115 1.00 93.44 185 TYR A C 1
ATOM 1509 O O . TYR A 1 185 ? -6.138 7.105 14.930 1.00 93.44 185 TYR A O 1
ATOM 1517 N N . SER A 1 186 ? -5.498 8.476 13.275 1.00 92.31 186 SER A N 1
ATOM 1518 C CA . SER A 1 186 ? -6.741 9.259 13.314 1.00 92.31 186 SER A CA 1
ATOM 1519 C C . SER A 1 186 ? -7.979 8.411 13.009 1.00 92.31 186 SER A C 1
ATOM 1521 O O . SER A 1 186 ? -8.979 8.548 13.705 1.00 92.31 186 SER A O 1
ATOM 1523 N N . LYS A 1 187 ? -7.903 7.480 12.043 1.00 91.25 187 LYS A N 1
ATOM 1524 C CA . LYS A 1 187 ? -9.011 6.549 11.752 1.00 91.25 187 LYS A CA 1
ATOM 1525 C C . LYS A 1 187 ? -9.356 5.668 12.954 1.00 91.25 187 LYS A C 1
ATOM 1527 O O . LYS A 1 187 ? -10.532 5.403 13.198 1.00 91.25 187 LYS A O 1
ATOM 1532 N N . ILE A 1 188 ? -8.346 5.209 13.696 1.00 88.94 188 ILE A N 1
ATOM 1533 C CA . ILE A 1 188 ? -8.544 4.413 14.913 1.00 88.94 188 ILE A CA 1
ATOM 1534 C C . ILE A 1 188 ? -9.280 5.241 15.969 1.00 88.94 188 ILE A C 1
ATOM 1536 O O . ILE A 1 188 ? -10.297 4.790 16.491 1.00 88.94 188 ILE A O 1
ATOM 1540 N N . THR A 1 189 ? -8.811 6.462 16.240 1.00 88.50 189 THR A N 1
ATOM 1541 C CA . THR A 1 189 ? -9.446 7.360 17.217 1.00 88.50 189 THR A CA 1
ATOM 1542 C C . THR A 1 189 ? -10.887 7.696 16.830 1.00 88.50 189 THR A C 1
ATOM 1544 O O . THR A 1 189 ? -11.776 7.663 17.678 1.00 88.50 189 THR A O 1
ATOM 1547 N N . ASP A 1 190 ? -11.145 7.960 15.547 1.00 88.12 190 ASP A N 1
ATOM 1548 C CA . ASP A 1 190 ? -12.500 8.196 15.045 1.00 88.12 190 ASP A CA 1
ATOM 1549 C C . ASP A 1 190 ? -13.402 6.970 15.254 1.00 88.12 190 ASP A C 1
ATOM 1551 O O . ASP A 1 190 ? -14.539 7.111 15.707 1.00 88.12 190 ASP A O 1
ATOM 1555 N N . SER A 1 191 ? -12.881 5.766 14.997 1.00 84.56 191 SER A N 1
ATOM 1556 C CA . SER A 1 191 ? -13.616 4.508 15.191 1.00 84.56 191 SER A CA 1
ATOM 1557 C C . SER A 1 191 ? -13.956 4.258 16.666 1.00 84.56 191 SER A C 1
ATOM 1559 O O . SER A 1 191 ? -15.078 3.863 16.983 1.00 84.56 191 SER A O 1
ATOM 1561 N N . GLN A 1 192 ? -13.025 4.544 17.583 1.00 85.88 192 GLN A N 1
ATOM 1562 C CA . GLN A 1 192 ? -13.262 4.453 19.030 1.00 85.88 192 GLN A CA 1
ATOM 1563 C C . GLN A 1 192 ? -14.351 5.431 19.484 1.00 85.88 192 GLN A C 1
ATOM 1565 O O . GLN A 1 192 ? -15.296 5.026 20.159 1.00 85.88 192 GLN A O 1
ATOM 1570 N N . ARG A 1 193 ? -14.280 6.690 19.037 1.00 86.94 193 ARG A N 1
ATOM 1571 C CA . ARG A 1 193 ? -15.277 7.718 19.366 1.00 86.94 193 ARG A CA 1
ATOM 1572 C C . ARG A 1 193 ? -16.684 7.333 18.900 1.00 86.94 193 ARG A C 1
ATOM 1574 O O . ARG A 1 193 ? -17.650 7.546 19.625 1.00 86.94 193 ARG A O 1
ATOM 1581 N N . ILE A 1 194 ? -16.814 6.752 17.704 1.00 83.38 194 ILE A N 1
ATOM 1582 C CA . ILE A 1 194 ? -18.104 6.250 17.198 1.00 83.38 194 ILE A CA 1
ATOM 1583 C C . ILE A 1 194 ? -18.632 5.119 18.090 1.00 83.38 194 ILE A C 1
ATOM 1585 O O . ILE A 1 194 ? -19.813 5.111 18.434 1.00 83.38 194 ILE A O 1
ATOM 1589 N N . SER A 1 195 ? -17.765 4.189 18.504 1.00 83.38 195 SER A N 1
ATOM 1590 C CA . SER A 1 195 ? -18.149 3.100 19.409 1.00 83.38 195 SER A CA 1
ATOM 1591 C C . SER A 1 195 ? -18.662 3.619 20.757 1.00 83.38 195 SER A C 1
ATOM 1593 O O . SER A 1 195 ? -19.673 3.128 21.255 1.00 83.38 195 SER A O 1
ATOM 1595 N N . GLU A 1 196 ? -18.001 4.620 21.340 1.00 86.19 196 GLU A N 1
ATOM 1596 C CA . GLU A 1 196 ? -18.414 5.236 22.609 1.00 86.19 196 GLU A CA 1
ATOM 1597 C C . GLU A 1 196 ? -19.779 5.928 22.496 1.00 86.19 196 GLU A C 1
ATOM 1599 O O . GLU A 1 196 ? -20.652 5.719 23.340 1.00 86.19 196 GLU A O 1
ATOM 1604 N N . LEU A 1 197 ? -19.999 6.692 21.420 1.00 87.06 197 LEU A N 1
ATOM 1605 C CA . LEU A 1 197 ? -21.280 7.358 21.159 1.00 87.06 197 LEU A CA 1
ATOM 1606 C C . LEU A 1 197 ? -22.427 6.354 20.989 1.00 87.06 197 LEU A C 1
ATOM 1608 O O . LEU A 1 197 ? -23.515 6.571 21.518 1.00 87.06 197 LEU A O 1
ATOM 1612 N N . ASN A 1 198 ? -22.182 5.236 20.304 1.00 85.56 198 ASN A N 1
ATOM 1613 C CA . ASN A 1 198 ? -23.189 4.189 20.137 1.00 85.56 198 ASN A CA 1
ATOM 1614 C C . ASN A 1 198 ? -23.561 3.529 21.475 1.00 85.56 198 ASN A C 1
ATOM 1616 O O . ASN A 1 198 ? -24.734 3.246 21.712 1.00 85.56 198 ASN A O 1
ATOM 1620 N N . ILE A 1 199 ? -22.589 3.305 22.368 1.00 88.88 199 ILE A N 1
ATOM 1621 C CA . ILE A 1 199 ? -22.847 2.757 23.711 1.00 88.88 199 ILE A CA 1
ATOM 1622 C C . ILE A 1 199 ? -23.704 3.722 24.533 1.00 88.88 199 ILE A C 1
ATOM 1624 O O . ILE A 1 199 ? -24.658 3.283 25.177 1.00 88.88 199 ILE A O 1
ATOM 1628 N N . LEU A 1 200 ? -23.396 5.022 24.489 1.00 88.31 200 LEU A N 1
ATOM 1629 C CA . LEU A 1 200 ? -24.185 6.050 25.170 1.00 88.31 200 LEU A CA 1
ATOM 1630 C C . LEU A 1 200 ? -25.633 6.059 24.664 1.00 88.31 200 LEU A C 1
ATOM 1632 O O . LEU A 1 200 ? -26.550 5.899 25.464 1.00 88.31 200 LEU A O 1
ATOM 1636 N N . ALA A 1 201 ? -25.834 6.097 23.343 1.00 89.69 201 ALA A N 1
ATOM 1637 C CA . ALA A 1 201 ? -27.169 6.074 22.744 1.00 89.69 201 ALA A CA 1
ATOM 1638 C C . ALA A 1 201 ? -27.972 4.812 23.119 1.00 89.69 201 ALA A C 1
ATOM 1640 O O . ALA A 1 201 ? -29.165 4.887 23.407 1.00 89.69 201 ALA A O 1
ATOM 1641 N N . ILE A 1 202 ? -27.329 3.638 23.160 1.00 90.56 202 ILE A N 1
ATOM 1642 C CA . ILE A 1 202 ? -27.977 2.390 23.593 1.00 90.56 202 ILE A CA 1
ATOM 1643 C C . ILE A 1 202 ? -28.390 2.461 25.068 1.00 90.56 202 ILE A C 1
ATOM 1645 O O . ILE A 1 202 ? -29.449 1.949 25.433 1.00 90.56 202 ILE A O 1
ATOM 1649 N N . ASN A 1 203 ? -27.563 3.056 25.927 1.00 90.44 203 ASN A N 1
ATOM 1650 C CA . ASN A 1 203 ? -27.877 3.198 27.346 1.00 90.44 203 ASN A CA 1
ATOM 1651 C C . ASN A 1 203 ? -29.033 4.180 27.574 1.00 90.44 203 ASN A C 1
ATOM 1653 O O . ASN A 1 203 ? -29.923 3.869 28.366 1.00 90.44 203 ASN A O 1
ATOM 1657 N N . ASP A 1 204 ? -29.072 5.285 26.830 1.00 92.62 204 ASP A N 1
ATOM 1658 C CA . ASP A 1 204 ? -30.177 6.248 26.869 1.00 92.62 204 ASP A CA 1
ATOM 1659 C C . ASP A 1 204 ? -31.500 5.578 26.462 1.00 92.62 204 ASP A C 1
ATOM 1661 O O . ASP A 1 204 ? -32.482 5.630 27.205 1.00 92.62 204 ASP A O 1
ATOM 1665 N N . LEU A 1 205 ? -31.503 4.822 25.356 1.00 92.69 205 LEU A N 1
ATOM 1666 C CA . LEU A 1 205 ? -32.677 4.061 24.906 1.00 92.69 205 LEU A CA 1
ATOM 1667 C C . LEU A 1 205 ? -33.140 3.018 25.935 1.00 92.69 205 LEU A C 1
ATOM 1669 O O . LEU A 1 205 ? -34.340 2.834 26.152 1.00 92.69 205 LEU A O 1
ATOM 1673 N N . LYS A 1 206 ? -32.205 2.322 26.595 1.00 92.12 206 LYS A N 1
ATOM 1674 C CA . LYS A 1 206 ? -32.537 1.368 27.668 1.00 92.12 206 LYS A CA 1
ATOM 1675 C C . LYS A 1 206 ? -33.180 2.066 28.865 1.00 92.12 206 LYS A C 1
ATOM 1677 O O . LYS A 1 206 ? -34.115 1.516 29.452 1.00 92.12 206 LYS A O 1
ATOM 1682 N N . GLN A 1 207 ? -32.701 3.257 29.222 1.00 92.62 207 GLN A N 1
ATOM 1683 C CA . GLN A 1 207 ? -33.253 4.039 30.324 1.00 92.62 207 GLN A CA 1
ATOM 1684 C C . GLN A 1 207 ? -34.667 4.541 30.004 1.00 92.62 207 GLN A C 1
ATOM 1686 O O . GLN A 1 207 ? -35.564 4.405 30.838 1.00 92.62 207 GLN A O 1
ATOM 1691 N N . GLU A 1 208 ? -34.896 5.056 28.794 1.00 93.94 208 GLU A N 1
ATOM 1692 C CA . GLU A 1 208 ? -36.227 5.463 28.327 1.00 93.94 208 GLU A CA 1
ATOM 1693 C C . GLU A 1 208 ? -37.218 4.295 28.355 1.00 93.94 208 GLU A C 1
ATOM 1695 O O . GLU A 1 208 ? -38.318 4.423 28.902 1.00 93.94 208 GLU A O 1
ATOM 1700 N N . LEU A 1 209 ? -36.808 3.126 27.852 1.00 91.38 209 LEU A N 1
ATOM 1701 C CA . LEU A 1 209 ? -37.637 1.922 27.867 1.00 91.38 209 LEU A CA 1
ATOM 1702 C C . LEU A 1 209 ? -37.994 1.493 29.300 1.00 91.38 209 LEU A C 1
ATOM 1704 O O . LEU A 1 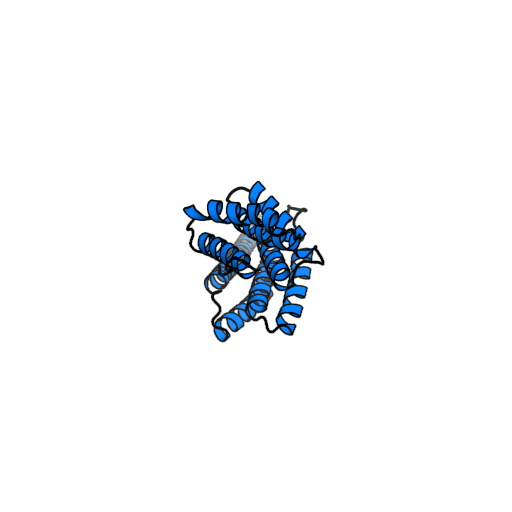209 ? -39.143 1.146 29.572 1.00 91.38 209 LEU A O 1
ATOM 1708 N N . SER A 1 210 ? -37.035 1.555 30.229 1.00 93.12 210 SER A N 1
ATOM 1709 C CA . SER A 1 210 ? -37.263 1.264 31.651 1.00 93.12 210 SER A CA 1
ATOM 1710 C C . SER A 1 210 ? -38.307 2.208 32.264 1.00 93.12 210 SER A C 1
ATOM 1712 O O . SER A 1 210 ? -39.266 1.762 32.900 1.00 93.12 210 SER A O 1
ATOM 1714 N N . ASN A 1 211 ? -38.194 3.511 31.989 1.00 93.06 211 ASN A N 1
ATOM 1715 C CA . ASN A 1 211 ? -39.141 4.522 32.465 1.00 93.06 211 ASN A CA 1
ATOM 1716 C C . ASN A 1 211 ? -40.559 4.311 31.895 1.00 93.06 211 ASN A C 1
ATOM 1718 O O . ASN A 1 211 ? -41.553 4.483 32.606 1.00 93.06 211 ASN A O 1
ATOM 1722 N N . MET A 1 212 ? -40.673 3.893 30.630 1.00 91.00 212 MET A N 1
ATOM 1723 C CA . MET A 1 212 ? -41.960 3.565 30.001 1.00 91.00 212 MET A CA 1
ATOM 1724 C C . MET A 1 212 ? -42.637 2.334 30.618 1.00 91.00 212 MET A C 1
ATOM 1726 O O . MET A 1 212 ? -43.863 2.277 30.701 1.00 91.00 212 MET A O 1
ATOM 1730 N N . VAL A 1 213 ? -41.862 1.337 31.050 1.00 89.75 213 VAL A N 1
ATOM 1731 C CA . VAL A 1 213 ? -42.404 0.151 31.733 1.00 89.75 213 VAL A CA 1
ATOM 1732 C C . VAL A 1 213 ? -42.921 0.514 33.126 1.00 89.75 213 VAL A C 1
ATOM 1734 O O . VAL A 1 213 ? -43.972 0.022 33.533 1.00 89.75 213 VAL A O 1
ATOM 1737 N N . LEU A 1 214 ? -42.219 1.395 33.842 1.00 84.06 214 LEU A N 1
ATOM 1738 C CA . LEU A 1 214 ? -42.602 1.826 35.190 1.00 84.06 214 LEU A CA 1
ATOM 1739 C C . LEU A 1 214 ? -43.856 2.707 35.209 1.00 84.06 214 LEU A C 1
ATOM 1741 O O . LEU A 1 214 ? -44.642 2.613 36.142 1.00 84.06 214 LEU A O 1
ATOM 1745 N N . THR A 1 215 ? -44.074 3.521 34.176 1.00 84.25 215 THR A N 1
ATOM 1746 C CA . THR A 1 215 ? -45.241 4.419 34.068 1.00 84.25 215 THR A CA 1
ATOM 1747 C C . THR A 1 215 ? -46.528 3.729 33.600 1.00 84.25 215 THR A C 1
ATOM 1749 O O . THR A 1 215 ? -47.591 4.343 33.628 1.00 84.25 215 THR A O 1
ATOM 1752 N N . ARG A 1 216 ? -46.461 2.458 33.175 1.00 73.19 216 ARG A N 1
ATOM 1753 C CA . ARG A 1 216 ? -47.622 1.643 32.760 1.00 73.19 216 ARG A CA 1
ATOM 1754 C C . ARG A 1 216 ? -48.156 0.699 33.852 1.00 73.19 216 ARG A C 1
ATOM 1756 O O . ARG A 1 216 ? -49.076 -0.066 33.565 1.00 73.19 216 ARG A O 1
ATOM 1763 N N . ARG A 1 217 ? -47.575 0.712 35.054 1.00 56.19 217 ARG A N 1
ATOM 1764 C CA . ARG A 1 217 ? -48.065 -0.008 36.243 1.00 56.19 217 ARG A CA 1
ATOM 1765 C C . ARG A 1 217 ? -48.822 0.938 37.160 1.00 56.19 217 ARG A C 1
ATOM 1767 O O . ARG A 1 217 ? -49.794 0.453 37.774 1.00 56.19 217 ARG A O 1
#

Sequence (217 aa):
IFDFLNVGPAHFDALLGLIVSCIDFKKTSKIRTYLNELENLPQKYSSNKLNYYYKIAKAYYLKHSKSNGDIADARNLFKEIFEDSNVEFEKKTFAIINYCEIILKNWEPSNQYDNLDEVKKLTLILIENAKNAFSFLVLAQSYLILSNIAIIEGNINESLEFLLKAKTISENKNLNLQNKIKTIYSKITDSQRISELNILAINDLKQELSNMVLTRR

Secondary structure (DSSP, 8-state):
---TT---HHHHHHHHHHHHHHHHTT-GGGHHHHHHHHHHSHHHH--THHHHHHHHHHHHHHHTSS-HHHHHHHHHHHHHHHH-TTS-HHHHHHHHHHHHHHHHHS--TT-TTS-HHHHHHHHHHHHHHHHHTT-HHHHHHHHHHHHHHHHHTT-HHHHHHHHHHHHHHHHHTT-S-HHHHHHHHHHHHHHHHHHHHHHHHHHHHHHHHHHHHHTT-

Radius of gyration: 22.72 Å; chains: 1; bounding box: 80×34×68 Å

Foldseek 3Di:
DDPPPCCDPVVLVVLLVVLLVCLVVVVPPCLVVSLVVLVCCCVVPVDPQSVLSSLQSQLSVLCSDPDPVSLVSSLVSLVVQLPDPPHDPVSNLSSLLSNLVSLLVPPDPPDPPRDLVVNVVSLVVQCVVCVVVVVLVSNLSSLLSQLSSCVVVVNLVSSVVSLVSSVVSCVVVVNPCVVSSVVSVVSSVVSVVVVVVVVVVVVVVVVVVVVVVVVVD